Protein AF-0000000074118478 (afdb_homodimer)

pLDDT: mean 70.81, std 25.26, range [27.39, 98.81]

InterPro domains:
  IPR040760 Testis-specific expressed protein 55 [PF17819] (54-97)
  IPR048377 TEX55, dimerization/docking domain [cd22975] (55-104)

Radius of gyration: 24.76 Å; Cα contacts (8 Å, |Δi|>4): 109; chains: 2; bounding box: 59×80×71 Å

Secondary structure (DSSP, 8-state):
-----HHHHHHHHHHHHHHHHHHHHTGGG---------------------------HHHHHHHHHHHTTHHHHHHHHHHHHHHH--S-HHHHHHHHHHHHHHHHHHHHHHHHHHHS---/-----HHHHHHHHHHHHHHHHHHHHHHTT---------------------------HHHHHHHHHHHTTHHHHHHHHHHHHHHH--S-HHHHHHHHHHHHHHHHHHHHHHHHHHHS---

Organism: Ciona intestinalis (NCBI:txid7719)

Structure (mmCIF, N/CA/C/O backbone):
data_AF-0000000074118478-model_v1
#
loop_
_entity.id
_entity.type
_entity.pdbx_description
1 polymer 'Uncharacterized LOC100183205'
#
loop_
_atom_site.group_PDB
_atom_site.id
_atom_site.type_symbol
_atom_site.label_atom_id
_atom_site.label_alt_id
_atom_site.label_comp_id
_atom_site.label_asym_id
_atom_site.label_entity_id
_atom_site.label_seq_id
_atom_site.pdbx_PDB_ins_code
_atom_site.Cartn_x
_atom_site.Cartn_y
_atom_site.Cartn_z
_atom_site.occupancy
_atom_site.B_iso_or_equiv
_atom_site.auth_seq_id
_atom_site.auth_comp_id
_atom_site.auth_asym_id
_atom_site.auth_atom_id
_atom_site.pdbx_PDB_model_num
ATOM 1 N N . MET A 1 1 ? -16.453 -26.859 -6.867 1 27.64 1 MET A N 1
ATOM 2 C CA . MET A 1 1 ? -15.57 -25.703 -6.809 1 27.64 1 MET A CA 1
ATOM 3 C C . MET A 1 1 ? -15.805 -24.891 -5.535 1 27.64 1 MET A C 1
ATOM 5 O O . MET A 1 1 ? -16.797 -24.172 -5.43 1 27.64 1 MET A O 1
ATOM 9 N N . GLU A 1 2 ? -15.719 -25.578 -4.418 1 32.19 2 GLU A N 1
ATOM 10 C CA . GLU A 1 2 ? -16.094 -25.078 -3.102 1 32.19 2 GLU A CA 1
ATOM 11 C C . GLU A 1 2 ? -15.461 -23.719 -2.826 1 32.19 2 GLU A C 1
ATOM 13 O O . GLU A 1 2 ? -14.242 -23.562 -2.914 1 32.19 2 GLU A O 1
ATOM 18 N N . VAL A 1 3 ? -16.188 -22.766 -3.363 1 36.91 3 VAL A N 1
ATOM 19 C CA . VAL A 1 3 ? -15.93 -21.359 -3.094 1 36.91 3 VAL A CA 1
ATOM 20 C C . VAL A 1 3 ? -15.523 -21.172 -1.635 1 36.91 3 VAL A C 1
ATOM 22 O O . VAL A 1 3 ? -16.344 -21.328 -0.728 1 36.91 3 VAL A O 1
ATOM 25 N N . GLU A 1 4 ? -14.336 -21.719 -1.247 1 42.28 4 GLU A N 1
ATOM 26 C CA . GLU A 1 4 ? -13.727 -21.547 0.068 1 42.28 4 GLU A CA 1
ATOM 27 C C . GLU A 1 4 ? -13.977 -20.141 0.62 1 42.28 4 GLU A C 1
ATOM 29 O O . GLU A 1 4 ? -13.805 -19.156 -0.092 1 42.28 4 GLU A O 1
ATOM 34 N N . GLN A 1 5 ? -14.695 -20.031 1.684 1 46.47 5 GLN A N 1
ATOM 35 C CA . GLN A 1 5 ? -15.391 -18.906 2.311 1 46.47 5 GLN A CA 1
ATOM 36 C C . GLN A 1 5 ? -14.438 -17.75 2.57 1 46.47 5 GLN A C 1
ATOM 38 O O . GLN A 1 5 ? -13.289 -17.953 2.965 1 46.47 5 GLN A O 1
ATOM 43 N N . PRO A 1 6 ? -14.703 -16.656 1.891 1 48.94 6 PRO A N 1
ATOM 44 C CA . PRO A 1 6 ? -14.031 -15.375 2.137 1 48.94 6 PRO A CA 1
ATOM 45 C C . PRO A 1 6 ? -13.625 -15.195 3.598 1 48.94 6 PRO A C 1
ATOM 47 O O . PRO A 1 6 ? -12.625 -14.523 3.887 1 48.94 6 PRO A O 1
ATOM 50 N N . ASN A 1 7 ? -14.234 -15.969 4.41 1 51.69 7 ASN A N 1
ATOM 51 C CA . ASN A 1 7 ? -14.008 -15.812 5.844 1 51.69 7 ASN A CA 1
ATOM 52 C C . ASN A 1 7 ? -12.656 -16.391 6.258 1 51.69 7 ASN A C 1
ATOM 54 O O . ASN A 1 7 ? -11.93 -15.773 7.047 1 51.69 7 ASN A O 1
ATOM 58 N N . ALA A 1 8 ? -12.383 -17.625 5.75 1 51.88 8 ALA A N 1
ATOM 59 C CA . ALA A 1 8 ? -11.117 -18.219 6.184 1 51.88 8 ALA A CA 1
ATOM 60 C C . ALA A 1 8 ? -9.93 -17.438 5.645 1 51.88 8 ALA A C 1
ATOM 62 O O . ALA A 1 8 ? -8.938 -17.234 6.344 1 51.88 8 ALA A O 1
ATOM 63 N N . ALA A 1 9 ? -10.117 -17.047 4.52 1 48.12 9 ALA A N 1
ATOM 64 C CA . ALA A 1 9 ? -9.055 -16.266 3.891 1 48.12 9 ALA A CA 1
ATOM 65 C C . ALA A 1 9 ? -8.883 -14.914 4.582 1 48.12 9 ALA A C 1
ATOM 67 O O . ALA A 1 9 ? -7.758 -14.477 4.832 1 48.12 9 ALA A O 1
ATOM 68 N N . ALA A 1 10 ? -10.047 -14.422 4.895 1 53.53 10 ALA A N 1
ATOM 69 C CA . ALA A 1 10 ? -9.992 -13.133 5.578 1 53.53 10 ALA A CA 1
ATOM 70 C C . ALA A 1 10 ? -9.328 -13.266 6.949 1 53.53 10 ALA A C 1
ATOM 72 O O . ALA A 1 10 ? -8.555 -12.398 7.352 1 53.53 10 ALA A O 1
ATOM 73 N N . ALA A 1 11 ? -9.641 -14.414 7.59 1 54.97 11 ALA A N 1
ATOM 74 C CA . ALA A 1 11 ? -9.023 -14.641 8.898 1 54.97 11 ALA A CA 1
ATOM 75 C C . ALA A 1 11 ? -7.523 -14.898 8.758 1 54.97 11 ALA A C 1
ATOM 77 O O . ALA A 1 11 ? -6.727 -14.391 9.547 1 54.97 11 ALA A O 1
ATOM 78 N N . ALA A 1 12 ? -7.188 -15.672 7.836 1 55 12 ALA A N 1
ATOM 79 C CA . ALA A 1 12 ? -5.77 -15.938 7.59 1 55 12 ALA A CA 1
ATOM 80 C C . ALA A 1 12 ? -5.035 -14.656 7.207 1 55 12 ALA A C 1
ATOM 82 O O . ALA A 1 12 ? -3.918 -14.414 7.668 1 55 12 ALA A O 1
ATOM 83 N N . GLU A 1 13 ? -5.828 -13.945 6.461 1 56.75 13 GLU A N 1
ATOM 84 C CA . GLU A 1 13 ? -5.309 -12.68 5.965 1 56.75 13 GLU A CA 1
ATOM 85 C C . GLU A 1 13 ? -4.984 -11.727 7.109 1 56.75 13 GLU A C 1
ATOM 87 O O . GLU A 1 13 ? -3.932 -11.086 7.117 1 56.75 13 GLU A O 1
ATOM 92 N N . LYS A 1 14 ? -5.973 -11.742 7.973 1 60.03 14 LYS A N 1
ATOM 93 C CA . LYS A 1 14 ? -5.777 -10.883 9.133 1 60.03 14 LYS A CA 1
ATOM 94 C C . LYS A 1 14 ? -4.605 -11.359 9.984 1 60.03 14 LYS A C 1
ATOM 96 O O . LYS A 1 14 ? -3.838 -10.547 10.508 1 60.03 14 LYS A O 1
ATOM 101 N N . ARG A 1 15 ? -4.32 -12.688 9.898 1 61.78 15 ARG A N 1
ATOM 102 C CA . ARG A 1 15 ? -3.221 -13.266 10.664 1 61.78 15 ARG A CA 1
ATOM 103 C C . ARG A 1 15 ? -1.878 -12.961 10.008 1 61.78 15 ARG A C 1
ATOM 105 O O . ARG A 1 15 ? -0.894 -12.688 10.703 1 61.78 15 ARG A O 1
ATOM 112 N N . VAL A 1 16 ? -1.829 -13 8.75 1 60.06 16 VAL A N 1
ATOM 113 C CA . VAL A 1 16 ? -0.583 -12.75 8.039 1 60.06 16 VAL A CA 1
ATOM 114 C C . VAL A 1 16 ? -0.138 -11.305 8.266 1 60.06 16 VAL A C 1
ATOM 116 O O . VAL A 1 16 ? 1.036 -11.047 8.539 1 60.06 16 VAL A O 1
ATOM 119 N N . LEU A 1 17 ? -1.074 -10.562 8.117 1 60.47 17 LEU A N 1
ATOM 120 C CA . LEU A 1 17 ? -0.781 -9.148 8.305 1 60.47 17 LEU A CA 1
ATOM 121 C C . LEU A 1 17 ? -0.254 -8.883 9.711 1 60.47 17 LEU A C 1
ATOM 123 O O . LEU A 1 17 ? 0.645 -8.062 9.906 1 60.47 17 LEU A O 1
ATOM 127 N N . LEU A 1 18 ? -0.667 -9.836 10.508 1 57.44 18 LEU A N 1
ATOM 128 C CA . LEU A 1 18 ? -0.289 -9.727 11.914 1 57.44 18 LEU A CA 1
ATOM 129 C C . LEU A 1 18 ? 1.104 -10.297 12.148 1 57.44 18 LEU A C 1
ATOM 131 O O . LEU A 1 18 ? 1.869 -9.773 12.953 1 57.44 18 LEU A O 1
ATOM 135 N N . THR A 1 19 ? 1.458 -11.289 11.477 1 56.34 19 THR A N 1
ATOM 136 C CA . THR A 1 19 ? 2.721 -11.984 11.711 1 56.34 19 THR A CA 1
ATOM 137 C C . THR A 1 19 ? 3.889 -11.188 11.133 1 56.34 19 THR A C 1
ATOM 139 O O . THR A 1 19 ? 4.945 -11.086 11.758 1 56.34 19 THR A O 1
ATOM 142 N N . GLU A 1 20 ? 3.768 -10.875 9.992 1 53.56 20 GLU A N 1
ATOM 143 C CA . GLU A 1 20 ? 4.887 -10.188 9.352 1 53.56 20 GLU A CA 1
ATOM 144 C C . GLU A 1 20 ? 5.211 -8.875 10.062 1 53.56 20 GLU A C 1
ATOM 146 O O . GLU A 1 20 ? 6.383 -8.508 10.188 1 53.56 20 GLU A O 1
ATOM 151 N N . THR A 1 21 ? 4.289 -8.32 10.625 1 46.19 21 THR A N 1
ATOM 152 C CA . THR A 1 21 ? 4.527 -7.141 11.453 1 46.19 21 THR A CA 1
ATOM 153 C C . THR A 1 21 ? 5.34 -7.508 12.688 1 46.19 21 THR A C 1
ATOM 155 O O . THR A 1 21 ? 6.148 -6.707 13.164 1 46.19 21 THR A O 1
ATOM 158 N N . ALA A 1 22 ? 5.32 -8.781 13.109 1 45.12 22 ALA A N 1
ATOM 159 C CA . ALA A 1 22 ? 6.059 -9.258 14.281 1 45.12 22 ALA A CA 1
ATOM 160 C C . ALA A 1 22 ? 7.523 -9.508 13.93 1 45.12 22 ALA A C 1
ATOM 162 O O . ALA A 1 22 ? 8.414 -9.289 14.758 1 45.12 22 ALA A O 1
ATOM 163 N N . GLU A 1 23 ? 7.73 -10.023 12.898 1 49.62 23 GLU A N 1
ATOM 164 C CA . GLU A 1 23 ? 9.102 -10.414 12.57 1 49.62 23 GLU A CA 1
ATOM 165 C C . GLU A 1 23 ? 9.984 -9.188 12.352 1 49.62 23 GLU A C 1
ATOM 167 O O . GLU A 1 23 ? 11.188 -9.227 12.625 1 49.62 23 GLU A O 1
ATOM 172 N N . THR A 1 24 ? 9.562 -8.188 12.008 1 43 24 THR A N 1
ATOM 173 C CA . THR A 1 24 ? 10.383 -6.992 11.82 1 43 24 THR A CA 1
ATOM 174 C C . THR A 1 24 ? 10.711 -6.352 13.164 1 43 24 THR A C 1
ATOM 176 O O . THR A 1 24 ? 11.766 -5.73 13.32 1 43 24 THR A O 1
ATOM 179 N N . LYS A 1 25 ? 10.047 -6.727 14.273 1 39.38 25 LYS A N 1
ATOM 180 C CA . LYS A 1 25 ? 10.367 -6.207 15.602 1 39.38 25 LYS A CA 1
ATOM 181 C C . LYS A 1 25 ? 11.625 -6.855 16.156 1 39.38 25 LYS A C 1
ATOM 183 O O . LYS A 1 25 ? 12.266 -6.305 17.062 1 39.38 25 LYS A O 1
ATOM 188 N N . GLU A 1 26 ? 11.969 -8.023 15.922 1 40.5 26 GLU A N 1
ATOM 189 C CA . GLU A 1 26 ? 13.07 -8.648 16.656 1 40.5 26 GLU A CA 1
ATOM 190 C C . GLU A 1 26 ? 14.406 -7.996 16.297 1 40.5 26 GLU A C 1
ATOM 192 O O . GLU A 1 26 ? 15.383 -8.117 17.047 1 40.5 26 GLU A O 1
ATOM 197 N N . LYS A 1 27 ? 14.547 -7.406 15.18 1 41.03 27 LYS A N 1
ATOM 198 C CA . LYS A 1 27 ? 15.945 -7.066 14.93 1 41.03 27 LYS A CA 1
ATOM 199 C C . LYS A 1 27 ? 16.297 -5.711 15.539 1 41.03 27 LYS A C 1
ATOM 201 O O . LYS A 1 27 ? 17.469 -5.395 15.719 1 41.03 27 LYS A O 1
ATOM 206 N N . GLU A 1 28 ? 15.422 -4.848 15.664 1 43.72 28 GLU A N 1
ATOM 207 C CA . GLU A 1 28 ? 15.969 -3.525 15.953 1 43.72 28 GLU A CA 1
ATOM 208 C C . GLU A 1 28 ? 16.125 -3.314 17.453 1 43.72 28 GLU A C 1
ATOM 210 O O . GLU A 1 28 ? 16.297 -2.186 17.922 1 43.72 28 GLU A O 1
ATOM 215 N N . GLY A 1 29 ? 16 -4.289 18.25 1 36.47 29 GLY A N 1
ATOM 216 C CA . GLY A 1 29 ? 15.953 -3.994 19.672 1 36.47 29 GLY A CA 1
ATOM 217 C C . GLY A 1 29 ? 17.219 -3.334 20.188 1 36.47 29 GLY A C 1
ATOM 218 O O . GLY A 1 29 ? 17.328 -3.031 21.375 1 36.47 29 GLY A O 1
ATOM 219 N N . GLU A 1 30 ? 18.266 -3.686 19.578 1 39.41 30 GLU A N 1
ATOM 220 C CA . GLU A 1 30 ? 19.375 -3.422 20.5 1 39.41 30 GLU A CA 1
ATOM 221 C C . GLU A 1 30 ? 19.703 -1.935 20.547 1 39.41 30 GLU A C 1
ATOM 223 O O . GLU A 1 30 ? 20.453 -1.434 19.719 1 39.41 30 GLU A O 1
ATOM 228 N N . THR A 1 31 ? 18.766 -1.093 20.375 1 38.28 31 THR A N 1
ATOM 229 C CA . THR A 1 31 ? 19.312 0.25 20.5 1 38.28 31 THR A CA 1
ATOM 230 C C . THR A 1 31 ? 19.906 0.457 21.891 1 38.28 31 THR A C 1
ATOM 232 O O . THR A 1 31 ? 19.297 0.104 22.891 1 38.28 31 THR A O 1
ATOM 235 N N . PRO A 1 32 ? 21.234 0.46 22.094 1 35.16 32 PRO A N 1
ATOM 236 C CA . PRO A 1 32 ? 21.906 0.681 23.375 1 35.16 32 PRO A CA 1
ATOM 237 C C . PRO A 1 32 ? 21.453 1.966 24.062 1 35.16 32 PRO A C 1
ATOM 239 O O . PRO A 1 32 ? 21.203 2.975 23.406 1 35.16 32 PRO A O 1
ATOM 242 N N . ARG A 1 33 ? 20.641 1.853 25.047 1 35.09 33 ARG A N 1
ATOM 243 C CA . ARG A 1 33 ? 20.203 2.9 25.953 1 35.09 33 ARG A CA 1
ATOM 244 C C . ARG A 1 33 ? 21.359 3.807 26.359 1 35.09 33 ARG A C 1
ATOM 246 O O . ARG A 1 33 ? 22.391 3.332 26.844 1 35.09 33 ARG A O 1
AT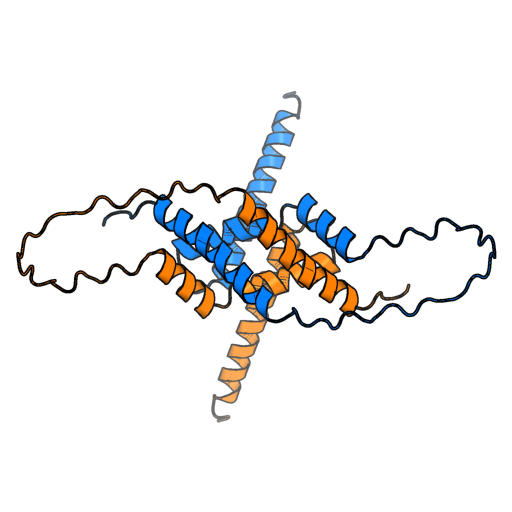OM 253 N N . ARG A 1 34 ? 21.625 4.809 25.516 1 40.06 34 ARG A N 1
ATOM 254 C CA . ARG A 1 34 ? 22.625 5.754 26 1 40.06 34 ARG A CA 1
ATOM 255 C C . ARG A 1 34 ? 22.297 6.223 27.422 1 40.06 34 ARG A C 1
ATOM 257 O O . ARG A 1 34 ? 21.156 6.605 27.703 1 40.06 34 ARG A O 1
ATOM 264 N N . THR A 1 35 ? 23 5.762 28.406 1 35.28 35 THR A N 1
ATOM 265 C CA . THR A 1 35 ? 22.984 6.203 29.797 1 35.28 35 THR A CA 1
ATOM 266 C C . THR A 1 35 ? 23.016 7.727 29.891 1 35.28 35 THR A C 1
ATOM 268 O O . THR A 1 35 ? 23.875 8.367 29.297 1 35.28 35 THR A O 1
ATOM 271 N N . PRO A 1 36 ? 21.859 8.398 29.969 1 34.41 36 PRO A N 1
ATOM 272 C CA . PRO A 1 36 ? 21.812 9.852 30.125 1 34.41 36 PRO A CA 1
ATOM 273 C C . PRO A 1 36 ? 22.703 10.367 31.25 1 34.41 36 PRO A C 1
ATOM 275 O O . PRO A 1 36 ? 22.688 9.82 32.344 1 34.41 36 PRO A O 1
ATOM 278 N N . THR A 1 37 ? 23.938 10.82 31.016 1 35.66 37 THR A N 1
ATOM 279 C CA . THR A 1 37 ? 24.781 11.477 32 1 35.66 37 THR A CA 1
ATOM 280 C C . THR A 1 37 ? 24.031 12.641 32.656 1 35.66 37 THR A C 1
ATOM 282 O O . THR A 1 37 ? 23.203 13.289 32.031 1 35.66 37 THR A O 1
ATOM 285 N N . THR A 1 38 ? 24 12.703 34 1 33.38 38 THR A N 1
ATOM 286 C CA . THR A 1 38 ? 23.438 13.562 35.062 1 33.38 38 THR A CA 1
ATOM 287 C C . THR A 1 38 ? 23.828 15.023 34.812 1 33.38 38 THR A C 1
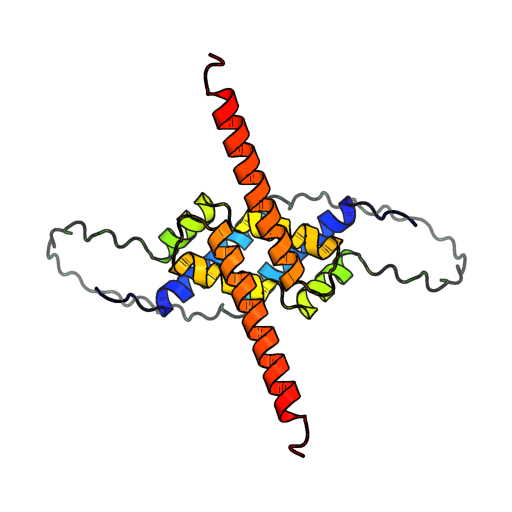ATOM 289 O O . THR A 1 38 ? 25 15.375 34.938 1 33.38 38 THR A O 1
ATOM 292 N N . PRO A 1 39 ? 23.562 15.766 33.656 1 33.09 39 PRO A N 1
ATOM 293 C CA . PRO A 1 39 ? 24.125 17.125 33.688 1 33.09 39 PRO A CA 1
ATOM 294 C C . PRO A 1 39 ? 23.625 17.938 34.875 1 33.09 39 PRO A C 1
ATOM 296 O O . PRO A 1 39 ? 22.578 17.625 35.469 1 33.09 39 PRO A O 1
ATOM 299 N N . GLY A 1 40 ? 24.547 18.859 35.5 1 33.59 40 GLY A N 1
ATOM 300 C CA . GLY A 1 40 ? 24.625 19.875 36.531 1 33.59 40 GLY A CA 1
ATOM 301 C C . GLY A 1 40 ? 23.547 20.938 36.406 1 33.59 40 GLY A C 1
ATOM 302 O O . GLY A 1 40 ? 22.875 21.047 35.375 1 33.59 40 GLY A O 1
ATOM 303 N N . SER A 1 41 ? 23.344 21.906 37.531 1 38.44 41 SER A N 1
ATOM 304 C CA . SER A 1 41 ? 22.344 22.703 38.25 1 38.44 41 SER A CA 1
ATOM 305 C C . SER A 1 41 ? 22 23.969 37.5 1 38.44 41 SER A C 1
ATOM 307 O O . SER A 1 41 ? 21.344 24.859 38.031 1 38.44 41 SER A O 1
ATOM 309 N N . ASN A 1 42 ? 22.781 24.547 36.531 1 36.66 42 ASN A N 1
ATOM 310 C CA . ASN A 1 42 ? 22.641 25.984 36.469 1 36.66 42 ASN A CA 1
ATOM 311 C C . ASN A 1 42 ? 21.188 26.406 36.219 1 36.66 42 ASN A C 1
ATOM 313 O O . ASN A 1 42 ? 20.484 25.766 35.438 1 36.66 42 ASN A O 1
ATOM 317 N N . GLU A 1 43 ? 20.656 27.297 37.219 1 40.16 43 GLU A N 1
ATOM 318 C CA . GLU A 1 43 ? 19.328 27.875 37.406 1 40.16 43 GLU A CA 1
ATOM 319 C C . GLU A 1 43 ? 18.906 28.672 36.188 1 40.16 43 GLU A C 1
ATOM 321 O O . GLU A 1 43 ? 17.891 29.391 36.25 1 40.16 43 GLU A O 1
ATOM 326 N N . GLY A 1 44 ? 19.797 29.016 35.281 1 40.22 44 GLY A N 1
ATOM 327 C CA . GLY A 1 44 ? 19.328 30.094 34.406 1 40.22 44 GLY A CA 1
ATOM 328 C C . GLY A 1 44 ? 17.906 29.906 33.938 1 40.22 44 GLY A C 1
ATOM 329 O O . GLY A 1 44 ? 17.484 28.781 33.656 1 40.22 44 GLY A O 1
ATOM 330 N N . GLY A 1 45 ? 17.016 30.719 34.594 1 39.28 45 GLY A N 1
ATOM 331 C CA . GLY A 1 45 ? 15.617 30.828 34.219 1 39.28 45 GLY A CA 1
ATOM 332 C C . GLY A 1 45 ? 15.406 30.969 32.719 1 39.28 45 GLY A C 1
ATOM 333 O O . GLY A 1 45 ? 15.672 32.031 32.156 1 39.28 45 GLY A O 1
ATOM 334 N N . VAL A 1 46 ? 16.109 30.203 31.953 1 39.72 46 VAL A N 1
ATOM 335 C CA . VAL A 1 46 ? 15.859 30.312 30.516 1 39.72 46 VAL A CA 1
ATOM 336 C C . VAL A 1 46 ? 14.359 30.438 30.281 1 39.72 46 VAL A C 1
ATOM 338 O O . VAL A 1 46 ? 13.555 29.797 30.953 1 39.72 46 VAL A O 1
ATOM 341 N N . ASP A 1 47 ? 13.867 31.734 30.234 1 42.28 47 ASP A N 1
ATOM 342 C CA . ASP A 1 47 ? 12.625 31.969 29.516 1 42.28 47 ASP A CA 1
ATOM 343 C C . ASP A 1 47 ? 12.391 30.891 28.453 1 42.28 47 ASP A C 1
ATOM 345 O O . ASP A 1 47 ? 13.211 30.703 27.562 1 42.28 47 ASP A O 1
ATOM 349 N N . SER A 1 48 ? 11.984 29.812 28.953 1 44.28 48 SER A N 1
ATOM 350 C CA . SER A 1 48 ? 11.547 28.734 28.062 1 44.28 48 SER A CA 1
ATOM 351 C C . SER A 1 48 ? 10.797 29.281 26.859 1 44.28 48 SER A C 1
ATOM 353 O O . SER A 1 48 ? 9.648 29.719 26.969 1 44.28 48 SER A O 1
ATOM 355 N N . GLU A 1 49 ? 11.297 30.469 26.25 1 44.69 49 GLU A N 1
ATOM 356 C CA . GLU A 1 49 ? 10.703 30.672 24.938 1 44.69 49 GLU A CA 1
ATOM 357 C C . GLU A 1 49 ? 10.117 29.375 24.375 1 44.69 49 GLU A C 1
ATOM 359 O O . GLU A 1 49 ? 10.789 28.344 24.375 1 44.69 49 GLU A O 1
ATOM 364 N N . THR A 1 50 ? 8.82 29.281 24.562 1 45.31 50 THR A N 1
ATOM 365 C CA . THR A 1 50 ? 8.039 28.219 23.938 1 45.31 50 THR A CA 1
ATOM 366 C C . THR A 1 50 ? 8.688 27.75 22.641 1 45.31 50 THR A C 1
ATOM 368 O O . THR A 1 50 ? 8.742 28.5 21.656 1 45.31 50 THR A O 1
ATOM 371 N N . ALA A 1 51 ? 9.867 27.359 22.594 1 50 51 ALA A N 1
ATOM 372 C CA . ALA A 1 51 ? 10.547 26.766 21.453 1 50 51 ALA A CA 1
ATOM 373 C C . ALA A 1 51 ? 9.539 26.156 20.469 1 50 51 ALA A C 1
ATOM 375 O O . ALA A 1 51 ? 8.445 25.766 20.859 1 50 51 ALA A O 1
ATOM 376 N N . PRO A 1 52 ? 9.391 26.766 19.328 1 51.66 52 PRO A N 1
ATOM 377 C CA . PRO A 1 52 ? 8.508 26.031 18.422 1 51.66 52 PRO A CA 1
ATOM 378 C C . PRO A 1 52 ? 8.43 24.547 18.75 1 51.66 52 PRO A C 1
ATOM 380 O O . PRO A 1 52 ? 9.445 23.922 19.062 1 51.66 52 PRO A O 1
ATOM 383 N N . HIS A 1 53 ? 7.578 24.125 19.641 1 53.53 53 HIS A N 1
ATOM 384 C CA . HIS A 1 53 ? 7.359 22.734 20.031 1 53.53 53 HIS A CA 1
ATOM 385 C C . HIS A 1 53 ? 7.719 21.781 18.891 1 53.53 53 HIS A C 1
ATOM 387 O O . HIS A 1 53 ? 6.977 21.672 17.906 1 53.53 53 HIS A O 1
ATOM 393 N N . TYR A 1 54 ? 8.883 21.797 18.531 1 59 54 TYR A N 1
ATOM 394 C CA . TYR A 1 54 ? 9.336 20.766 17.609 1 59 54 TYR A CA 1
ATOM 395 C C . TYR A 1 54 ? 8.617 19.453 17.891 1 59 54 TYR A C 1
ATOM 397 O O . TYR A 1 54 ? 8.797 18.844 18.938 1 59 54 TYR A O 1
ATOM 405 N N . GLU A 1 55 ? 7.375 19.406 17.453 1 68.31 55 GLU A N 1
ATOM 406 C CA . GLU A 1 55 ? 6.707 18.125 17.547 1 68.31 55 GLU A CA 1
ATOM 407 C C . GLU A 1 55 ? 7.605 16.984 17.047 1 68.31 55 GLU A C 1
ATOM 409 O O . GLU A 1 55 ? 8.289 17.141 16.031 1 68.31 55 GLU A O 1
ATOM 414 N N . ASP A 1 56 ? 7.945 16.094 17.906 1 78.56 56 ASP A N 1
ATOM 415 C CA . ASP A 1 56 ? 8.672 14.867 17.562 1 78.56 56 ASP A CA 1
ATOM 416 C C . ASP A 1 56 ? 8.242 14.359 16.188 1 78.56 56 ASP A C 1
ATOM 418 O O . ASP A 1 56 ? 7.051 14.258 15.891 1 78.56 56 ASP A O 1
ATOM 422 N N . PRO A 1 57 ? 9.195 14.477 15.312 1 82.75 57 PRO A N 1
ATOM 423 C CA . PRO A 1 57 ? 8.883 13.969 13.977 1 82.75 57 PRO A CA 1
ATOM 424 C C . PRO A 1 57 ? 8.078 12.672 14.016 1 82.75 57 PRO A C 1
ATOM 426 O O . PRO A 1 57 ? 7.223 12.445 13.164 1 82.75 57 PRO A O 1
ATOM 429 N N . TYR A 1 58 ? 8.344 11.867 14.984 1 79.94 58 TYR A N 1
ATOM 430 C CA . TYR A 1 58 ? 7.605 10.625 15.156 1 79.94 58 TYR A CA 1
ATOM 431 C C . TYR A 1 58 ? 6.133 10.891 15.445 1 79.94 58 TYR A C 1
ATOM 433 O O . T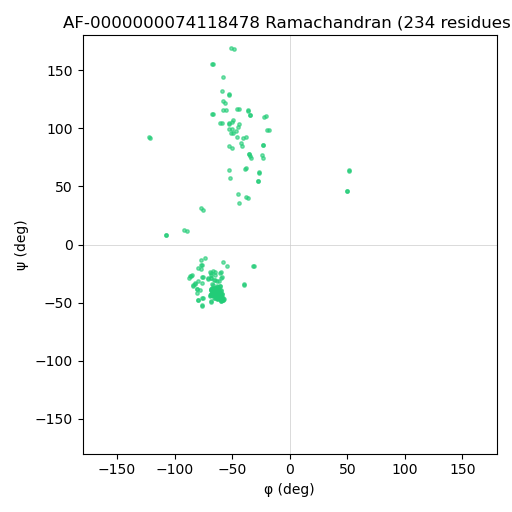YR A 1 58 ? 5.254 10.289 14.828 1 79.94 58 TYR A O 1
ATOM 441 N N . ASP A 1 59 ? 5.887 11.789 16.281 1 84.31 59 ASP A N 1
ATOM 442 C CA . ASP A 1 59 ? 4.504 12.102 16.641 1 84.31 59 ASP A CA 1
ATOM 443 C C . ASP A 1 59 ? 3.748 12.672 15.438 1 84.31 59 ASP A C 1
ATOM 445 O O . ASP A 1 59 ? 2.574 12.352 15.227 1 84.31 59 ASP A O 1
ATOM 449 N N . ARG A 1 60 ? 4.41 13.438 14.742 1 89.25 60 ARG A N 1
ATOM 450 C CA . ARG A 1 60 ? 3.779 14.031 13.57 1 89.25 60 ARG A CA 1
ATOM 451 C C . ARG A 1 60 ? 3.434 12.953 12.539 1 89.25 60 ARG A C 1
ATOM 453 O O . ARG A 1 60 ? 2.377 13.016 11.906 1 89.25 60 ARG A O 1
ATOM 460 N N . ALA A 1 61 ? 4.328 11.961 12.43 1 89 61 ALA A N 1
ATOM 461 C CA . ALA A 1 61 ? 4.102 10.852 11.508 1 89 61 ALA A CA 1
ATOM 462 C C . ALA A 1 61 ? 2.916 10 11.961 1 89 61 ALA A C 1
ATOM 464 O O . ALA A 1 61 ? 2.062 9.633 11.148 1 89 61 ALA A O 1
ATOM 465 N N . VAL A 1 62 ? 2.857 9.742 13.172 1 87.25 62 VAL A N 1
ATOM 466 C CA . VAL A 1 62 ? 1.781 8.93 13.727 1 87.25 62 VAL A CA 1
ATOM 467 C C . VAL A 1 62 ? 0.441 9.633 13.508 1 87.25 62 VAL A C 1
ATOM 469 O O . VAL A 1 62 ? -0.523 9.008 13.055 1 87.25 62 VAL A O 1
ATOM 472 N N . VAL A 1 63 ? 0.366 10.859 13.797 1 90.75 63 VAL A N 1
ATOM 473 C CA . VAL A 1 63 ? -0.855 11.633 13.625 1 90.75 63 VAL A CA 1
ATOM 474 C C . VAL A 1 63 ? -1.274 11.609 12.156 1 90.75 63 VAL A C 1
ATOM 476 O O . VAL A 1 63 ? -2.455 11.438 11.844 1 90.75 63 VAL A O 1
ATOM 479 N N . TYR A 1 64 ? -0.34 11.836 11.312 1 93.31 64 TYR A N 1
ATOM 480 C CA . TYR A 1 64 ? -0.623 11.812 9.883 1 93.31 64 TYR A CA 1
ATOM 481 C C . TYR A 1 64 ? -1.199 10.469 9.461 1 93.31 64 TYR A C 1
ATOM 483 O O . TYR A 1 64 ? -2.205 10.414 8.75 1 93.31 64 TYR A O 1
ATOM 491 N N . MET A 1 65 ? -0.56 9.453 9.906 1 94 65 MET A N 1
ATOM 492 C CA . MET A 1 65 ? -0.997 8.102 9.547 1 94 65 MET A CA 1
ATOM 493 C C . MET A 1 65 ? -2.398 7.828 10.078 1 94 65 MET A C 1
ATOM 495 O O . MET A 1 65 ? -3.209 7.191 9.398 1 94 65 MET A O 1
ATOM 499 N N . GLU A 1 66 ? -2.662 8.242 11.258 1 90.81 66 GLU A N 1
ATOM 500 C CA . GLU A 1 66 ? -3.979 8.055 11.859 1 90.81 66 GLU A CA 1
ATOM 501 C C . GLU A 1 66 ? -5.039 8.875 11.133 1 90.81 66 GLU A C 1
ATOM 503 O O . GLU A 1 66 ? -6.113 8.367 10.805 1 90.81 66 GLU A O 1
ATOM 508 N N . LYS A 1 67 ? -4.719 10.047 10.844 1 94.75 67 LYS A N 1
ATOM 509 C CA . LYS A 1 67 ? -5.648 10.969 10.203 1 94.75 67 LYS A CA 1
ATOM 510 C C . LYS A 1 67 ? -6.098 10.445 8.844 1 94.75 67 LYS A C 1
ATOM 512 O O . LYS A 1 67 ? -7.27 10.562 8.484 1 94.75 67 LYS A O 1
ATOM 517 N N . HIS A 1 68 ? -5.207 9.789 8.148 1 95.44 68 HIS A N 1
ATOM 518 C CA . HIS A 1 68 ? -5.488 9.383 6.773 1 95.44 68 HIS A CA 1
ATOM 519 C C . HIS A 1 68 ? -5.719 7.875 6.688 1 95.44 68 HIS A C 1
ATOM 521 O O . HIS A 1 68 ? -5.84 7.324 5.59 1 95.44 68 HIS A O 1
ATOM 527 N N . HIS A 1 69 ? -5.805 7.207 7.691 1 92.81 69 HIS A N 1
ATOM 528 C CA . HIS A 1 69 ? -6.129 5.785 7.785 1 92.81 69 HIS A CA 1
ATOM 529 C C . HIS A 1 69 ? -5.266 4.961 6.84 1 92.81 69 HIS A C 1
ATOM 531 O O . HIS A 1 69 ? -5.777 4.094 6.125 1 92.81 69 HIS A O 1
ATOM 537 N N . VAL A 1 70 ? -4.012 5.262 6.863 1 96.19 70 VAL A N 1
ATOM 538 C CA . VAL A 1 70 ? -3.09 4.645 5.914 1 96.19 70 VAL A CA 1
ATOM 539 C C . VAL A 1 70 ? -2.979 3.148 6.199 1 96.19 70 VAL A C 1
ATOM 541 O O . VAL A 1 70 ? -3.02 2.33 5.277 1 96.19 70 VAL A O 1
ATOM 544 N N . LEU A 1 71 ? -2.893 2.812 7.449 1 91.88 71 LEU A N 1
ATOM 545 C CA . LEU A 1 71 ? -2.783 1.407 7.824 1 91.88 71 LEU A CA 1
ATOM 546 C C . LEU A 1 71 ? -4.035 0.637 7.414 1 91.88 71 LEU A C 1
ATOM 548 O O . LEU A 1 71 ? -3.949 -0.519 6.996 1 91.88 71 LEU A O 1
ATOM 552 N N . HIS A 1 72 ? -5.145 1.24 7.516 1 90.94 72 HIS A N 1
ATOM 553 C CA . HIS A 1 72 ? -6.395 0.615 7.098 1 90.94 72 HIS A CA 1
ATOM 554 C C . HIS A 1 72 ? -6.41 0.371 5.59 1 90.94 72 HIS A C 1
ATOM 556 O O . HIS A 1 72 ? -6.859 -0.682 5.133 1 90.94 72 HIS A O 1
ATOM 562 N N . LEU A 1 73 ? -5.926 1.305 4.844 1 94.88 73 LEU A N 1
ATOM 563 C CA . LEU A 1 73 ? -5.859 1.168 3.393 1 94.88 73 LEU A CA 1
ATOM 564 C C . LEU A 1 73 ? -4.984 -0.018 2.998 1 94.88 73 LEU A C 1
ATOM 566 O O . LEU A 1 73 ? -5.391 -0.848 2.18 1 94.88 73 LEU A O 1
ATOM 570 N N . PHE A 1 74 ? -3.828 -0.176 3.652 1 94.31 74 PHE A N 1
ATOM 571 C CA . PHE A 1 74 ? -2.9 -1.264 3.365 1 94.31 74 PHE A CA 1
ATOM 572 C C . PHE A 1 74 ? -3.494 -2.605 3.775 1 94.31 74 PHE A C 1
ATOM 574 O O . PHE A 1 74 ? -3.33 -3.604 3.072 1 94.31 74 PHE A O 1
ATOM 581 N N . ARG A 1 75 ? -4.152 -2.58 4.836 1 90.81 75 ARG A N 1
ATOM 582 C CA . ARG A 1 75 ? -4.812 -3.801 5.285 1 90.81 75 ARG A CA 1
ATOM 583 C C . ARG A 1 75 ? -5.848 -4.27 4.266 1 90.81 75 ARG A C 1
ATOM 585 O O . ARG A 1 75 ? -5.883 -5.449 3.908 1 90.81 75 ARG A O 1
ATOM 592 N N . GLU A 1 76 ? -6.602 -3.348 3.777 1 92.19 76 GLU A N 1
ATOM 593 C CA . GLU A 1 76 ? -7.613 -3.68 2.779 1 92.19 76 GLU A CA 1
ATOM 594 C C . GLU A 1 76 ? -6.973 -4.219 1.502 1 92.19 76 GLU A C 1
ATOM 596 O O . GLU A 1 76 ? -7.406 -5.242 0.968 1 92.19 76 GLU A O 1
ATOM 601 N N . ILE A 1 77 ? -5.977 -3.586 1.038 1 96.06 77 ILE A N 1
ATOM 602 C CA . ILE A 1 77 ? -5.301 -4.004 -0.187 1 96.06 77 ILE A CA 1
ATOM 603 C C . ILE A 1 77 ? -4.676 -5.383 0.012 1 96.06 77 ILE A C 1
ATOM 605 O O . ILE A 1 77 ? -4.793 -6.254 -0.851 1 96.06 77 ILE A O 1
ATOM 609 N N . THR A 1 78 ? -3.99 -5.637 1.212 1 94.94 78 THR A N 1
ATOM 610 C CA . THR A 1 78 ? -3.359 -6.918 1.511 1 94.94 78 THR A CA 1
ATOM 611 C C . THR A 1 78 ? -4.402 -8.023 1.592 1 94.94 78 THR A C 1
ATOM 613 O O . THR A 1 78 ? -4.188 -9.125 1.074 1 94.94 78 THR A O 1
ATOM 616 N N . GLU A 1 79 ? -5.504 -7.707 2.166 1 91.94 79 GLU A N 1
ATOM 617 C CA . GLU A 1 79 ? -6.586 -8.68 2.277 1 91.94 79 GLU A CA 1
ATOM 618 C C . GLU A 1 79 ? -7.047 -9.148 0.9 1 91.94 79 GLU A C 1
ATOM 620 O O . GLU A 1 79 ? -7.168 -10.352 0.655 1 91.94 79 GLU A O 1
ATOM 625 N N . HIS A 1 80 ? -7.273 -8.242 0.051 1 94 80 HIS A N 1
ATOM 626 C CA . HIS A 1 80 ? -7.699 -8.602 -1.298 1 94 80 HIS A CA 1
ATOM 627 C C . HIS A 1 80 ? -6.586 -9.312 -2.057 1 94 80 HIS A C 1
ATOM 629 O O . HIS A 1 80 ? -6.848 -10.242 -2.824 1 94 80 HIS A O 1
ATOM 635 N N . MET A 1 81 ? -5.398 -8.953 -1.817 1 95.44 81 MET A N 1
ATOM 636 C CA . MET A 1 81 ? -4.25 -9.508 -2.52 1 95.44 81 MET A CA 1
ATOM 637 C C . MET A 1 81 ? -4.031 -10.969 -2.131 1 95.44 81 MET A C 1
ATOM 639 O O . MET A 1 81 ? -3.807 -11.82 -2.996 1 95.44 81 MET A O 1
ATOM 643 N N . VAL A 1 82 ? -4.133 -11.297 -0.836 1 93.44 82 VAL A N 1
ATOM 644 C CA . VAL A 1 82 ? -3.84 -12.648 -0.375 1 93.44 82 VAL A CA 1
ATOM 645 C C . VAL A 1 82 ? -5 -13.578 -0.727 1 93.44 82 VAL A C 1
ATOM 647 O O . VAL A 1 82 ? -4.82 -14.797 -0.821 1 93.44 82 VAL A O 1
ATOM 650 N N . TYR A 1 83 ? -6.098 -12.953 -0.997 1 91.5 83 TYR A N 1
ATOM 651 C CA . TYR A 1 83 ? -7.242 -13.734 -1.459 1 91.5 83 TYR A CA 1
ATOM 652 C C . TYR A 1 83 ? -7.109 -14.078 -2.939 1 91.5 83 TYR A C 1
ATOM 654 O O . TYR A 1 83 ? -7.336 -15.219 -3.342 1 91.5 83 TYR A O 1
ATOM 662 N N . THR A 1 84 ? -6.801 -13.109 -3.674 1 93.81 84 THR A N 1
ATOM 663 C CA . THR A 1 84 ? -6.75 -13.234 -5.129 1 93.81 84 THR A CA 1
ATOM 664 C C . THR A 1 84 ? -5.418 -13.828 -5.574 1 93.81 84 THR A C 1
ATOM 666 O O . THR A 1 84 ? -5.336 -14.438 -6.641 1 93.81 84 THR A O 1
ATOM 669 N N . ARG A 1 85 ? -4.344 -13.539 -4.867 1 93.88 85 ARG A N 1
ATOM 670 C CA . ARG A 1 85 ? -2.977 -13.977 -5.125 1 93.88 85 ARG A CA 1
ATOM 671 C C . ARG A 1 85 ? -2.57 -13.695 -6.566 1 93.88 85 ARG A C 1
ATOM 673 O O . ARG A 1 85 ? -2.217 -14.609 -7.309 1 93.88 85 ARG A O 1
ATOM 680 N N . PRO A 1 86 ? -2.531 -12.453 -6.918 1 96.75 86 PRO A N 1
ATOM 681 C CA . PRO A 1 86 ? -2.15 -12.094 -8.281 1 96.75 86 PRO A CA 1
ATOM 682 C C . PRO A 1 86 ? -0.693 -12.422 -8.602 1 96.75 86 PRO A C 1
ATOM 684 O O . PRO A 1 86 ? 0.152 -12.422 -7.699 1 96.75 86 PRO A O 1
ATOM 687 N N . GLU A 1 87 ? -0.46 -12.594 -9.883 1 97.12 87 GLU A N 1
ATOM 688 C CA . GLU A 1 87 ? 0.897 -12.867 -10.344 1 97.12 87 GLU A CA 1
ATOM 689 C C . GLU A 1 87 ? 1.753 -11.609 -10.328 1 97.12 87 GLU A C 1
ATOM 691 O O . GLU A 1 87 ? 2.969 -11.68 -10.133 1 97.12 87 GLU A O 1
ATOM 696 N N . ASP A 1 88 ? 1.076 -10.477 -10.492 1 98 88 ASP A N 1
ATOM 697 C CA . ASP A 1 88 ? 1.743 -9.18 -10.477 1 98 88 ASP A CA 1
ATOM 698 C C . ASP A 1 88 ? 1.178 -8.281 -9.383 1 98 88 ASP A C 1
ATOM 700 O O . ASP A 1 88 ? 0.252 -7.504 -9.625 1 98 88 ASP A O 1
ATOM 704 N N . PRO A 1 89 ? 1.777 -8.336 -8.258 1 98.06 89 PRO A N 1
ATOM 705 C CA . PRO A 1 89 ? 1.249 -7.598 -7.102 1 98.06 89 PRO A CA 1
ATOM 706 C C . PRO A 1 89 ? 1.286 -6.086 -7.305 1 98.06 89 PRO A C 1
ATOM 708 O O . PRO A 1 89 ? 0.413 -5.371 -6.805 1 98.06 89 PRO A O 1
ATOM 711 N N . LEU A 1 90 ? 2.244 -5.652 -8.047 1 98.69 90 LEU A N 1
ATOM 712 C CA . LEU A 1 90 ? 2.32 -4.207 -8.25 1 98.69 90 LEU A CA 1
ATOM 713 C C . LEU A 1 90 ? 1.154 -3.715 -9.094 1 98.69 90 LEU A C 1
ATOM 715 O O . LEU A 1 90 ? 0.553 -2.682 -8.797 1 98.69 90 LEU A O 1
ATOM 719 N N . LYS A 1 91 ? 0.95 -4.375 -10.172 1 98.75 91 LYS A N 1
ATOM 720 C CA . LYS A 1 91 ? -0.197 -4.02 -11 1 98.75 91 LYS A CA 1
ATOM 721 C C . LYS A 1 91 ? -1.503 -4.16 -10.227 1 98.75 91 LYS A C 1
ATOM 723 O O . LYS A 1 91 ? -2.41 -3.338 -10.367 1 98.75 91 LYS A O 1
ATOM 728 N N . PHE A 1 92 ? -1.609 -5.203 -9.422 1 98.75 92 PHE A N 1
ATOM 729 C CA . PHE A 1 92 ? -2.777 -5.387 -8.57 1 98.75 92 PHE A CA 1
ATOM 730 C C . PHE A 1 92 ? -2.947 -4.207 -7.621 1 98.75 92 PHE A C 1
ATOM 732 O O . PHE A 1 92 ? -4.047 -3.664 -7.484 1 98.75 92 PHE A O 1
ATOM 739 N N . MET A 1 93 ? -1.879 -3.783 -6.941 1 98.62 93 MET A N 1
ATOM 740 C CA . MET A 1 93 ? -1.915 -2.646 -6.027 1 98.62 93 MET A CA 1
ATOM 741 C C . MET A 1 93 ? -2.355 -1.379 -6.75 1 98.62 93 MET A C 1
ATOM 743 O O . MET A 1 93 ? -3.156 -0.604 -6.223 1 98.62 93 MET A O 1
ATOM 747 N N . LEU A 1 94 ? -1.822 -1.214 -7.934 1 98.75 94 LEU A N 1
ATOM 748 C CA . LEU A 1 94 ? -2.193 -0.053 -8.734 1 98.75 94 LEU A CA 1
ATOM 749 C C . LEU A 1 94 ? -3.701 -0.015 -8.969 1 98.75 94 LEU A C 1
ATOM 751 O O . LEU A 1 94 ? -4.336 1.027 -8.797 1 98.75 94 LEU A O 1
ATOM 755 N N . ASN A 1 95 ? -4.164 -1.125 -9.32 1 98.81 95 ASN A N 1
ATOM 756 C CA . ASN A 1 95 ? -5.598 -1.219 -9.562 1 98.81 95 ASN A CA 1
ATOM 757 C C . ASN A 1 95 ? -6.406 -0.993 -8.289 1 98.81 95 ASN A C 1
ATOM 759 O O . ASN A 1 95 ? -7.445 -0.334 -8.312 1 98.81 95 ASN A O 1
ATOM 763 N N . GLU A 1 96 ? -5.969 -1.546 -7.215 1 98.69 96 GLU A N 1
ATOM 764 C CA . GLU A 1 96 ? -6.66 -1.369 -5.938 1 98.69 96 GLU A CA 1
ATOM 765 C C . GLU A 1 96 ? -6.695 0.101 -5.531 1 98.69 96 GLU A C 1
ATOM 767 O O . GLU A 1 96 ? -7.754 0.625 -5.172 1 98.69 96 GLU A O 1
ATOM 772 N N . VAL A 1 97 ? -5.613 0.783 -5.629 1 98.75 97 VAL A N 1
ATOM 773 C CA . VAL A 1 97 ? -5.539 2.189 -5.242 1 98.75 97 VAL A CA 1
ATOM 774 C C . VAL A 1 97 ? -6.418 3.025 -6.172 1 98.75 97 VAL A C 1
ATOM 776 O O . VAL A 1 97 ? -7.125 3.932 -5.723 1 98.75 97 VAL A O 1
ATOM 779 N N . GLN A 1 98 ? -6.352 2.699 -7.395 1 98.69 98 GLN A N 1
ATOM 780 C CA . GLN A 1 98 ? -7.211 3.395 -8.352 1 98.69 98 GLN A CA 1
ATOM 781 C C . GLN A 1 98 ? -8.688 3.195 -8.016 1 98.69 98 GLN A C 1
ATOM 783 O O . GLN A 1 98 ? -9.484 4.129 -8.117 1 98.69 98 GLN A O 1
ATOM 788 N N . ASN A 1 99 ? -9.039 2.031 -7.684 1 98.69 99 ASN A N 1
ATOM 789 C CA . ASN A 1 99 ? -10.422 1.754 -7.289 1 98.69 99 ASN A CA 1
ATOM 790 C C . ASN A 1 99 ? -10.82 2.549 -6.047 1 98.69 99 ASN A C 1
ATOM 792 O O . ASN A 1 99 ? -11.93 3.082 -5.977 1 98.69 99 ASN A O 1
ATOM 796 N N . LEU A 1 100 ? -9.93 2.648 -5.086 1 98.19 100 LEU A N 1
ATOM 797 C CA . LEU A 1 100 ? -10.188 3.43 -3.881 1 98.19 100 LEU A CA 1
ATOM 798 C C . LEU A 1 100 ? -10.398 4.902 -4.219 1 98.19 100 LEU A C 1
ATOM 800 O O . LEU A 1 100 ? -11.281 5.551 -3.654 1 98.19 100 LEU A O 1
ATOM 804 N N . ILE A 1 101 ? -9.633 5.375 -5.121 1 98.62 101 ILE A N 1
ATOM 805 C CA . ILE A 1 101 ? -9.773 6.762 -5.559 1 98.62 101 ILE A CA 1
ATOM 806 C C . ILE A 1 101 ? -11.133 6.961 -6.223 1 98.62 101 ILE A C 1
ATOM 808 O O . ILE A 1 101 ? -11.844 7.922 -5.922 1 98.62 101 ILE A O 1
ATOM 812 N N . ASN A 1 102 ? -11.445 6.055 -7.035 1 98.62 102 ASN A N 1
ATOM 813 C CA . ASN A 1 102 ? -12.727 6.148 -7.734 1 98.62 102 ASN A CA 1
ATOM 814 C C . ASN A 1 102 ? -13.898 6.105 -6.762 1 98.62 102 ASN A C 1
ATOM 816 O O . ASN A 1 102 ? -14.867 6.844 -6.922 1 98.62 102 ASN A O 1
ATOM 820 N N . GLU A 1 103 ? -13.836 5.219 -5.891 1 98.06 103 GLU A N 1
ATOM 821 C CA . GLU A 1 103 ? -14.891 5.109 -4.887 1 98.06 103 GLU A CA 1
ATOM 822 C C . GLU A 1 103 ? -15.016 6.395 -4.078 1 98.06 103 GLU A C 1
ATOM 824 O O . GLU A 1 103 ? -16.125 6.863 -3.82 1 98.06 103 GLU A O 1
ATOM 829 N N . ARG A 1 104 ? -13.961 6.918 -3.666 1 97.19 104 ARG A N 1
ATOM 830 C CA . ARG A 1 104 ? -13.953 8.164 -2.906 1 97.19 104 ARG A CA 1
ATOM 831 C C . ARG A 1 104 ? -14.562 9.305 -3.715 1 97.19 104 ARG A C 1
ATOM 833 O O . ARG A 1 104 ? -15.406 10.047 -3.209 1 97.19 104 ARG A O 1
ATOM 840 N N . ASP A 1 105 ? -14.148 9.406 -4.953 1 97.75 105 ASP A N 1
ATOM 841 C CA . ASP A 1 105 ? -14.656 10.477 -5.809 1 97.75 105 ASP A CA 1
ATOM 842 C C . ASP A 1 105 ? -16.156 10.32 -6.047 1 97.75 105 ASP A C 1
ATOM 844 O O . ASP A 1 105 ? -16.891 11.312 -6.133 1 97.75 105 ASP A O 1
ATOM 848 N N . ARG A 1 106 ? -16.547 9.055 -6.203 1 98.12 106 ARG A N 1
ATOM 849 C CA . ARG A 1 106 ? -17.969 8.781 -6.363 1 98.12 106 ARG A CA 1
ATOM 850 C C . ARG A 1 106 ? -18.75 9.219 -5.125 1 98.12 106 ARG A C 1
ATOM 852 O O . ARG A 1 106 ? -19.797 9.852 -5.242 1 98.12 106 ARG A O 1
ATOM 859 N N . LYS A 1 107 ? -18.281 8.891 -4 1 97.38 107 LYS A N 1
ATOM 860 C CA . LYS A 1 107 ? -18.938 9.258 -2.754 1 97.38 107 LYS A CA 1
ATOM 861 C C . LYS A 1 107 ? -19.016 10.773 -2.596 1 97.38 107 LYS A C 1
ATOM 863 O O . LYS A 1 107 ? -20.031 11.305 -2.148 1 97.38 107 LYS A O 1
ATOM 868 N N . ILE A 1 108 ? -17.984 11.469 -2.959 1 96.81 108 ILE A N 1
ATOM 869 C CA . ILE A 1 108 ? -17.953 12.922 -2.877 1 96.81 108 ILE A CA 1
ATOM 870 C C . ILE A 1 108 ? -18.984 13.523 -3.826 1 96.81 108 ILE A C 1
ATOM 872 O O . ILE A 1 108 ? -19.734 14.438 -3.451 1 96.81 108 ILE A O 1
ATOM 876 N N . ALA A 1 109 ? -19.031 12.969 -5.047 1 96.94 109 ALA A N 1
ATOM 877 C CA . ALA A 1 109 ? -19.984 13.445 -6.035 1 96.94 109 ALA A CA 1
ATOM 878 C C . ALA A 1 109 ? -21.422 13.25 -5.551 1 96.94 109 ALA A C 1
ATOM 880 O O . ALA A 1 109 ? -22.266 14.125 -5.73 1 96.94 109 ALA A O 1
ATOM 881 N N . ASP A 1 110 ? -21.688 12.133 -4.977 1 97.06 110 ASP A N 1
ATOM 882 C CA . ASP A 1 110 ? -23.016 11.836 -4.449 1 97.06 110 ASP A CA 1
ATOM 883 C C . ASP A 1 110 ? -23.375 12.781 -3.309 1 97.06 110 ASP A C 1
ATOM 885 O O . ASP A 1 110 ? -24.516 13.234 -3.213 1 97.06 110 ASP A O 1
ATOM 889 N N . MET A 1 111 ? -22.422 13.062 -2.541 1 97 111 MET A N 1
ATOM 890 C CA . MET A 1 111 ? -22.641 13.969 -1.422 1 97 111 MET A CA 1
ATOM 891 C C . MET A 1 111 ? -22.922 15.391 -1.918 1 97 111 MET A C 1
ATOM 893 O O . MET A 1 111 ? -23.797 16.078 -1.385 1 97 111 MET A O 1
ATOM 897 N N . VAL A 1 112 ? -22.203 15.805 -2.951 1 95.69 112 VAL A N 1
ATOM 898 C CA . VAL A 1 112 ? -22.359 17.141 -3.521 1 95.69 112 VAL A CA 1
ATOM 899 C C . VAL A 1 112 ? -23.734 17.25 -4.191 1 95.69 112 VAL A C 1
ATOM 901 O O . VAL A 1 112 ? -24.422 18.25 -4.039 1 95.69 112 VAL A O 1
ATOM 904 N N . LYS A 1 113 ? -24.109 16.234 -4.91 1 94.56 113 LYS A N 1
ATOM 905 C CA . LYS A 1 113 ? -25.422 16.203 -5.559 1 94.56 113 LYS A CA 1
ATOM 906 C C . LYS A 1 113 ? -26.547 16.266 -4.531 1 94.56 113 LYS A C 1
ATOM 908 O O . LYS A 1 113 ? -27.562 16.938 -4.746 1 94.56 113 LYS A O 1
ATOM 913 N N . ALA A 1 114 ? -26.344 15.523 -3.445 1 93.62 114 ALA A N 1
ATOM 914 C CA . ALA A 1 114 ? -27.359 15.484 -2.402 1 93.62 114 ALA A CA 1
ATOM 915 C C . ALA A 1 114 ? -27.469 16.828 -1.7 1 93.62 114 ALA A C 1
ATOM 917 O O . ALA A 1 114 ? -28.547 17.203 -1.216 1 93.62 114 ALA A O 1
ATOM 918 N N . ALA A 1 115 ? -26.453 17.484 -1.672 1 92.5 115 ALA A N 1
ATOM 919 C CA . ALA A 1 115 ? -26.438 18.781 -0.977 1 92.5 115 ALA A CA 1
ATOM 920 C C . ALA A 1 115 ? -26.922 19.891 -1.885 1 92.5 115 ALA A C 1
ATOM 922 O O . ALA A 1 115 ? -27.25 20.984 -1.412 1 92.5 115 ALA A O 1
ATOM 923 N N . SER A 1 116 ? -26.734 19.688 -3.248 1 85.38 116 SER A N 1
ATOM 924 C CA . SER A 1 116 ? -27.172 20.703 -4.195 1 85.38 116 SER A CA 1
ATOM 925 C C . SER A 1 116 ? -28.688 20.812 -4.227 1 85.38 116 SER A C 1
ATOM 927 O O . SER A 1 116 ? -29.391 19.812 -4.316 1 85.38 116 SER A O 1
ATOM 929 N N . PRO A 1 117 ? -29.422 21.844 -3.814 1 72.81 117 PRO A N 1
ATOM 930 C CA . PRO A 1 117 ? -30.875 22.047 -3.885 1 72.81 117 PRO A CA 1
ATOM 931 C C . PRO A 1 117 ? -31.438 21.859 -5.293 1 72.81 117 PRO A C 1
ATOM 933 O O . PRO A 1 117 ? -30.734 22.125 -6.277 1 72.81 117 PRO A O 1
ATOM 936 N N . SER A 1 118 ? -32.062 20.578 -5.582 1 62.72 118 SER A N 1
ATOM 937 C CA . SER A 1 118 ? -32.844 20.5 -6.816 1 62.72 118 SER A CA 1
ATOM 938 C C . SER A 1 118 ? -33.562 21.797 -7.117 1 62.72 118 SER A C 1
ATOM 940 O O . SER A 1 118 ? -34.344 22.281 -6.301 1 62.72 118 SER A O 1
ATOM 942 N N . SER A 1 119 ? -32.75 22.703 -7.617 1 47.59 119 SER A N 1
ATOM 943 C CA . SER A 1 119 ? -33.656 23.75 -8.109 1 47.59 119 SER A CA 1
ATOM 944 C C . SER A 1 119 ? -34.656 23.188 -9.109 1 47.59 119 SER A C 1
ATOM 946 O O . SER A 1 119 ? -34.344 22.281 -9.875 1 47.59 119 SER A O 1
ATOM 948 N N . MET B 1 1 ? 16.266 26.828 6.688 1 27.39 1 MET B N 1
ATOM 949 C CA . MET B 1 1 ? 15.383 25.766 6.203 1 27.39 1 MET B CA 1
ATOM 950 C C . MET B 1 1 ? 15.969 24.391 6.484 1 27.39 1 MET B C 1
ATOM 952 O O . MET B 1 1 ? 16.875 23.953 5.785 1 27.39 1 MET B O 1
ATOM 956 N N . GLU B 1 2 ? 16.328 24.172 7.73 1 32.56 2 GLU B N 1
ATOM 957 C CA . GLU B 1 2 ? 17.109 23.031 8.188 1 32.56 2 GLU B CA 1
ATOM 958 C C . GLU B 1 2 ? 16.469 21.719 7.715 1 32.56 2 GLU B C 1
ATOM 960 O O . GLU B 1 2 ? 15.289 21.469 7.949 1 32.56 2 GLU B O 1
ATOM 965 N N . VAL B 1 3 ? 16.875 21.438 6.492 1 37.16 3 VAL B N 1
ATOM 966 C CA . VAL B 1 3 ? 16.594 20.172 5.84 1 37.16 3 VAL B CA 1
ATOM 967 C C . VAL B 1 3 ? 16.703 19.031 6.859 1 37.16 3 VAL B C 1
ATOM 969 O O . VAL B 1 3 ? 17.812 18.703 7.309 1 37.16 3 VAL B O 1
ATOM 972 N N . GLU B 1 4 ? 15.797 19.016 7.887 1 42.41 4 GLU B N 1
ATOM 973 C CA . GLU B 1 4 ? 15.664 17.984 8.906 1 42.41 4 GLU B CA 1
ATOM 974 C C . GLU B 1 4 ? 15.922 16.594 8.328 1 42.41 4 GLU B C 1
ATOM 976 O O . GLU B 1 4 ? 15.383 16.25 7.27 1 42.41 4 GLU B O 1
ATOM 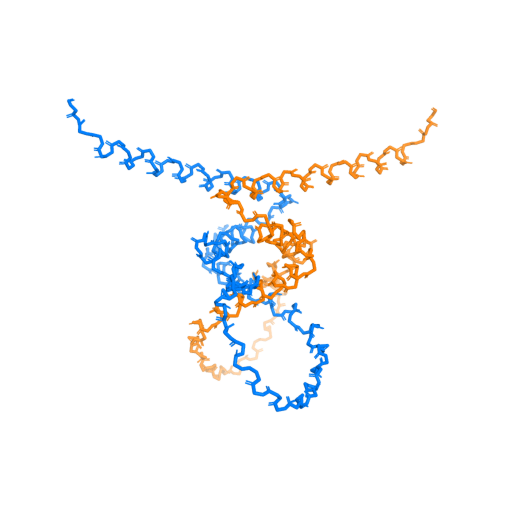981 N N . GLN B 1 5 ? 16.938 15.898 8.742 1 46.84 5 GLN B N 1
ATOM 982 C CA . GLN B 1 5 ? 17.688 14.758 8.234 1 46.84 5 GLN B CA 1
ATOM 983 C C . GLN B 1 5 ? 16.781 13.555 8 1 46.84 5 GLN B C 1
ATOM 985 O O . GLN B 1 5 ? 15.867 13.297 8.789 1 46.84 5 GLN B O 1
ATOM 990 N N . PRO B 1 6 ? 16.672 13.18 6.762 1 49.56 6 PRO B N 1
ATOM 991 C CA . PRO B 1 6 ? 16 11.945 6.344 1 49.56 6 PRO B CA 1
ATOM 992 C C . PRO B 1 6 ? 16.125 10.828 7.383 1 49.56 6 PRO B C 1
ATOM 994 O O . PRO B 1 6 ? 15.219 10.008 7.516 1 49.56 6 PRO B O 1
ATOM 997 N N . ASN B 1 7 ? 17.062 10.992 8.234 1 52 7 ASN B N 1
ATOM 998 C CA . ASN B 1 7 ? 17.344 9.938 9.203 1 52 7 ASN B CA 1
ATOM 999 C C . ASN B 1 7 ? 16.281 9.914 10.312 1 52 7 ASN B C 1
ATOM 1001 O O . ASN B 1 7 ? 15.828 8.844 10.719 1 52 7 ASN B O 1
ATOM 1005 N N . ALA B 1 8 ? 15.984 11.141 10.82 1 52.12 8 ALA B N 1
ATOM 1006 C CA . ALA B 1 8 ? 15.031 11.148 11.93 1 52.12 8 ALA B CA 1
ATOM 1007 C C . ALA B 1 8 ? 13.641 10.727 11.453 1 52.12 8 ALA B C 1
ATOM 1009 O O . ALA B 1 8 ? 12.938 9.984 12.148 1 52.12 8 ALA B O 1
ATOM 1010 N N . ALA B 1 9 ? 13.375 11.148 10.352 1 49.62 9 ALA B N 1
ATOM 1011 C CA . ALA B 1 9 ? 12.078 10.805 9.773 1 49.62 9 ALA B CA 1
ATOM 1012 C C . ALA B 1 9 ? 12.008 9.312 9.445 1 49.62 9 ALA B C 1
ATOM 1014 O O . ALA B 1 9 ? 11 8.656 9.719 1 49.62 9 ALA B O 1
ATOM 1015 N N . ALA B 1 10 ? 13.156 8.906 8.969 1 55.69 10 ALA B N 1
ATOM 1016 C CA . ALA B 1 10 ? 13.195 7.488 8.625 1 55.69 10 ALA B CA 1
ATOM 1017 C C . ALA B 1 10 ? 13.078 6.621 9.875 1 55.69 10 ALA B C 1
ATOM 1019 O O . ALA B 1 10 ? 12.383 5.602 9.867 1 55.69 10 ALA B O 1
ATOM 1020 N N . ALA B 1 11 ? 13.742 7.113 10.945 1 55.69 11 ALA B N 1
ATOM 1021 C CA . ALA B 1 11 ? 13.648 6.371 12.203 1 55.69 11 ALA B CA 1
ATOM 1022 C C . ALA B 1 11 ? 12.242 6.449 12.781 1 55.69 11 ALA B C 1
ATOM 1024 O O . ALA B 1 11 ? 11.711 5.453 13.273 1 55.69 11 ALA B O 1
ATOM 1025 N N . ALA B 1 12 ? 11.703 7.598 12.727 1 55.69 12 ALA B N 1
ATOM 1026 C CA . ALA B 1 12 ? 10.328 7.758 13.195 1 55.69 12 ALA B CA 1
ATOM 1027 C C . ALA B 1 12 ? 9.359 6.93 12.359 1 55.69 12 ALA B C 1
ATOM 1029 O O . ALA B 1 12 ? 8.445 6.297 12.898 1 55.69 12 ALA B O 1
ATOM 1030 N N . GLU B 1 13 ? 9.773 6.965 11.141 1 57.91 13 GLU B N 1
ATOM 1031 C CA . GLU B 1 13 ? 8.961 6.246 10.164 1 57.91 13 GLU B CA 1
ATOM 1032 C C . GLU B 1 13 ? 8.945 4.75 10.453 1 57.91 13 GLU B C 1
ATOM 1034 O O . GLU B 1 13 ? 7.891 4.117 10.414 1 57.91 13 GLU B O 1
ATOM 1039 N N . LYS B 1 14 ? 10.211 4.348 10.734 1 60.91 14 LYS B N 1
ATOM 1040 C CA . LYS B 1 14 ? 10.336 2.926 11.055 1 60.91 14 LYS B CA 1
ATOM 1041 C C . LYS B 1 14 ? 9.602 2.586 12.344 1 60.91 14 LYS B C 1
ATOM 1043 O O . LYS B 1 14 ? 8.969 1.531 12.453 1 60.91 14 LYS B O 1
ATOM 1048 N N . ARG B 1 15 ? 9.414 3.629 13.227 1 62.44 15 ARG B N 1
ATOM 1049 C CA . ARG B 1 15 ? 8.734 3.418 14.5 1 62.44 15 ARG B CA 1
ATOM 1050 C C . ARG B 1 15 ? 7.223 3.402 14.312 1 62.44 15 ARG B C 1
ATOM 1052 O O . ARG B 1 15 ? 6.52 2.613 14.953 1 62.44 15 ARG B O 1
ATOM 1059 N N . VAL B 1 16 ? 6.738 4.215 13.469 1 60.91 16 VAL B N 1
ATOM 1060 C CA . VAL B 1 16 ? 5.301 4.305 13.242 1 60.91 16 VAL B CA 1
ATOM 1061 C C . VAL B 1 16 ? 4.797 3 12.625 1 60.91 16 VAL B C 1
ATOM 1063 O O . VAL B 1 16 ? 3.77 2.465 13.055 1 60.91 16 VAL B O 1
ATOM 1066 N N . LEU B 1 17 ? 5.512 2.666 11.75 1 61.5 17 LEU B N 1
ATOM 1067 C CA . LEU B 1 17 ? 5.133 1.431 11.07 1 61.5 17 LEU B CA 1
ATOM 1068 C C . LEU B 1 17 ? 5.109 0.259 12.047 1 61.5 17 LEU B C 1
ATOM 1070 O O . LEU B 1 17 ? 4.246 -0.615 11.953 1 61.5 17 LEU B O 1
ATOM 1074 N N . LEU B 1 18 ? 5.898 0.537 13.055 1 57.97 18 LEU B N 1
ATOM 1075 C CA . LEU B 1 18 ? 6.031 -0.501 14.078 1 57.97 18 LEU B CA 1
ATOM 1076 C C . LEU B 1 18 ? 4.887 -0.425 15.086 1 57.97 18 LEU B C 1
ATOM 1078 O O . LEU B 1 18 ? 4.414 -1.454 15.57 1 57.97 18 LEU B O 1
ATOM 1082 N N . THR B 1 19 ? 4.461 0.705 15.391 1 56.06 19 THR B N 1
ATOM 1083 C CA . THR B 1 19 ? 3.453 0.891 16.438 1 56.06 19 THR B CA 1
ATOM 1084 C C . THR B 1 19 ? 2.068 0.506 15.914 1 56.06 19 THR B C 1
ATOM 1086 O O . THR B 1 19 ? 1.289 -0.125 16.641 1 56.06 19 THR B O 1
ATOM 1089 N N . GLU B 1 20 ? 1.759 1.011 14.914 1 53.84 20 GLU B N 1
ATOM 1090 C CA . GLU B 1 20 ? 0.417 0.743 14.398 1 53.84 20 GLU B CA 1
ATOM 1091 C C . GLU B 1 20 ? 0.202 -0.75 14.172 1 53.84 20 GLU B C 1
ATOM 1093 O O . GLU B 1 20 ? -0.887 -1.271 14.422 1 53.84 20 GLU B O 1
ATOM 1098 N N . THR B 1 21 ? 1.187 -1.388 13.922 1 47.12 21 THR B N 1
ATOM 1099 C CA . THR B 1 21 ? 1.103 -2.84 13.828 1 47.12 21 THR B CA 1
ATOM 1100 C C . THR B 1 21 ? 0.833 -3.455 15.203 1 47.12 21 THR B C 1
ATOM 1102 O O . THR B 1 21 ? 0.146 -4.473 15.305 1 47.12 21 THR B O 1
ATOM 1105 N N . ALA B 1 22 ? 1.179 -2.76 16.266 1 45.12 22 ALA B N 1
ATOM 1106 C CA . ALA B 1 22 ? 0.96 -3.248 17.625 1 45.12 22 ALA B CA 1
ATOM 1107 C C . ALA B 1 22 ? -0.485 -3.023 18.062 1 45.12 22 ALA B C 1
ATOM 1109 O O . ALA B 1 22 ? -1.051 -3.838 18.797 1 45.12 22 ALA B O 1
ATOM 1110 N N . GLU B 1 23 ? -1.032 -1.985 17.719 1 49.22 23 GLU B N 1
ATOM 1111 C CA . GLU B 1 23 ? -2.367 -1.667 18.219 1 49.22 23 GLU B CA 1
ATOM 1112 C C . GLU B 1 23 ? -3.422 -2.568 17.594 1 49.22 23 GLU B C 1
ATOM 1114 O O . GLU B 1 23 ? -4.43 -2.891 18.219 1 49.22 23 GLU B O 1
ATOM 1119 N N . THR B 1 24 ? -3.293 -3.029 16.531 1 42.91 24 THR B N 1
ATOM 1120 C CA . THR B 1 24 ? -4.25 -3.941 15.922 1 42.91 24 THR B CA 1
ATOM 1121 C C . THR B 1 24 ? -4.172 -5.32 16.562 1 42.91 24 THR B C 1
ATOM 1123 O O . THR B 1 24 ? -5.176 -6.031 16.656 1 42.91 24 THR B O 1
ATOM 1126 N N . LYS B 1 25 ? -3.162 -5.578 17.359 1 39.5 25 LYS B N 1
ATOM 1127 C CA . LYS B 1 25 ? -3.047 -6.855 18.062 1 39.5 25 LYS B CA 1
ATOM 1128 C C . LYS B 1 25 ? -3.939 -6.883 19.297 1 39.5 25 LYS B C 1
ATOM 1130 O O . LYS B 1 25 ? -4.301 -7.957 19.781 1 39.5 25 LYS B O 1
ATOM 1135 N N . GLU B 1 26 ? -4.215 -5.871 19.969 1 40.72 26 GLU B N 1
ATOM 1136 C CA . GLU B 1 26 ? -4.898 -5.934 21.25 1 40.72 26 GLU B CA 1
ATOM 1137 C C . GLU B 1 26 ? -6.363 -6.324 21.078 1 40.72 26 GLU B C 1
ATOM 1139 O O . GLU B 1 26 ? -6.992 -6.816 22.031 1 40.72 26 GLU B O 1
ATOM 1144 N N . LYS B 1 27 ? -6.934 -6.012 20.031 1 40.75 27 LYS B N 1
ATOM 1145 C CA . LYS B 1 27 ? -8.367 -6.277 20.125 1 40.75 27 LYS B CA 1
ATOM 1146 C C . LYS B 1 27 ? -8.68 -7.73 19.781 1 40.75 27 LYS B C 1
ATOM 1148 O O . LYS B 1 27 ? -9.75 -8.234 20.125 1 40.75 27 LYS B O 1
ATOM 1153 N N . GLU B 1 28 ? -7.98 -8.375 19.062 1 43.19 28 GLU B N 1
ATOM 1154 C CA . GLU B 1 28 ? -8.523 -9.641 18.594 1 43.19 28 GLU B CA 1
ATOM 1155 C C . GLU B 1 28 ? -8.141 -10.789 19.516 1 43.19 28 GLU B C 1
ATOM 1157 O O . GLU B 1 28 ? -8.289 -11.961 19.172 1 43.19 28 GLU B O 1
ATOM 1162 N N . GLY B 1 29 ? -7.637 -10.523 20.656 1 36.16 29 GLY B N 1
ATOM 1163 C CA . GLY B 1 29 ? -7.098 -11.609 21.453 1 36.16 29 GLY B CA 1
ATOM 1164 C C . GLY B 1 29 ? -8.148 -12.633 21.859 1 36.16 29 GLY B C 1
ATOM 1165 O O . GLY B 1 29 ? -7.844 -13.594 22.562 1 36.16 29 GLY B O 1
ATOM 1166 N N . GLU B 1 30 ? -9.32 -12.156 22.031 1 39.22 30 GLU B N 1
ATOM 1167 C CA . GLU B 1 30 ? -10.023 -13.094 22.891 1 39.22 30 GLU B CA 1
ATOM 1168 C C . GLU B 1 30 ? -10.438 -14.352 22.125 1 39.22 30 GLU B C 1
ATOM 1170 O O . GLU B 1 30 ? -11.477 -14.367 21.469 1 39.22 30 GLU B O 1
ATOM 1175 N N . THR B 1 31 ? -9.719 -14.727 21.156 1 37.94 31 THR B N 1
ATOM 1176 C CA . THR B 1 31 ? -10.312 -15.938 20.609 1 37.94 31 THR B CA 1
ATOM 1177 C C . THR B 1 31 ? -10.398 -17.031 21.672 1 37.94 31 THR B C 1
ATOM 1179 O O . THR B 1 31 ? -9.43 -17.266 22.391 1 37.94 31 THR B O 1
ATOM 1182 N N . PRO B 1 32 ? -11.57 -17.359 22.266 1 35.03 32 PRO B N 1
ATOM 1183 C CA . PRO B 1 32 ? -11.742 -18.406 23.266 1 35.03 32 PRO B CA 1
ATOM 1184 C C . PRO B 1 32 ? -11.195 -19.75 22.812 1 35.03 32 PRO B C 1
ATOM 1186 O O . PRO B 1 32 ? -11.266 -20.094 21.625 1 35.03 32 PRO B O 1
ATOM 1189 N N . ARG B 1 33 ? -10.086 -20.125 23.312 1 35.59 33 ARG B N 1
ATOM 1190 C CA . ARG B 1 33 ? -9.453 -21.422 23.156 1 35.59 33 ARG B CA 1
ATOM 1191 C C . ARG B 1 33 ? -10.484 -22.547 23.266 1 35.59 33 ARG B C 1
ATOM 1193 O O . ARG B 1 33 ? -11.227 -22.625 24.25 1 35.59 33 ARG B O 1
ATOM 1200 N N . ARG B 1 34 ? -11.094 -22.891 22.141 1 40.41 34 ARG B N 1
ATOM 1201 C CA . ARG B 1 34 ? -11.938 -24.078 22.219 1 40.41 34 ARG B CA 1
ATOM 1202 C C . ARG B 1 34 ? -11.203 -25.234 22.875 1 40.41 34 ARG B C 1
ATOM 1204 O O . ARG B 1 34 ? -10.055 -25.531 22.516 1 40.41 34 ARG B O 1
ATOM 1211 N N . THR B 1 35 ? -11.508 -25.609 24.078 1 35.31 35 THR B N 1
ATOM 1212 C CA . THR B 1 35 ? -11.062 -26.781 24.812 1 35.31 35 THR B CA 1
ATOM 1213 C C . THR B 1 35 ? -11.156 -28.031 23.938 1 35.31 35 THR B C 1
ATOM 1215 O O . THR B 1 35 ? -12.203 -28.297 23.328 1 35.31 35 THR B O 1
ATOM 1218 N N . PRO B 1 36 ? -10.07 -28.484 23.312 1 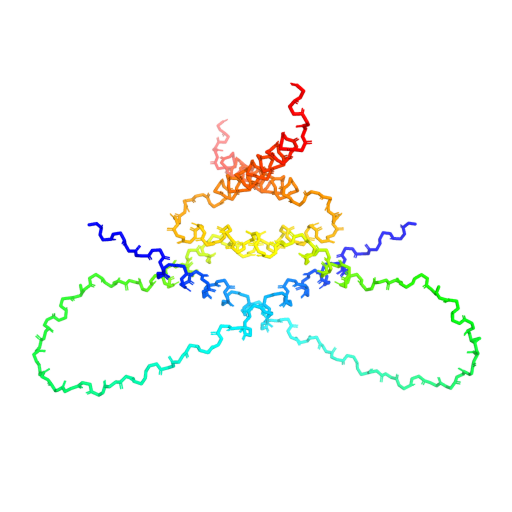33.88 36 PRO B N 1
ATOM 1219 C CA . PRO B 1 36 ? -10.039 -29.688 22.5 1 33.88 36 PRO B CA 1
ATOM 1220 C C . PRO B 1 36 ? -10.617 -30.906 23.219 1 33.88 36 PRO B C 1
ATOM 1222 O O . PRO B 1 36 ? -10.25 -31.188 24.359 1 33.88 36 PRO B O 1
ATOM 1225 N N . THR B 1 37 ? -11.883 -31.297 23.062 1 35.44 37 THR B N 1
ATOM 1226 C CA . THR B 1 37 ? -12.453 -32.531 23.562 1 35.44 37 THR B CA 1
ATOM 1227 C C . THR B 1 37 ? -11.617 -33.75 23.109 1 35.44 37 THR B C 1
ATOM 1229 O O . THR B 1 37 ? -11.031 -33.719 22.016 1 35.44 37 THR B O 1
ATOM 1232 N N . THR B 1 38 ? -11.234 -34.656 24.031 1 33.69 38 THR B N 1
ATOM 1233 C CA . THR B 1 38 ? -10.469 -35.906 24.062 1 33.69 38 THR B CA 1
ATOM 1234 C C . THR B 1 38 ? -11.016 -36.906 23.047 1 33.69 38 THR B C 1
ATOM 1236 O O . THR B 1 38 ? -12.164 -37.344 23.141 1 33.69 38 THR B O 1
ATOM 1239 N N . PRO B 1 39 ? -11.008 -36.719 21.672 1 33.03 39 PRO B N 1
ATOM 1240 C CA . PRO B 1 39 ? -11.633 -37.781 20.875 1 33.03 39 PRO B CA 1
ATOM 1241 C C . PRO B 1 39 ? -10.984 -39.156 21.094 1 33.03 39 PRO B C 1
ATOM 1243 O O . PRO B 1 39 ? -9.82 -39.219 21.5 1 33.03 39 PRO B O 1
ATOM 1246 N N . GLY B 1 40 ? -11.82 -40.25 21.328 1 34.12 40 GLY B N 1
ATOM 1247 C CA . GLY B 1 40 ? -11.727 -41.719 21.438 1 34.12 40 GLY B CA 1
ATOM 1248 C C . GLY B 1 40 ? -10.938 -42.344 20.297 1 34.12 40 GLY B C 1
ATOM 1249 O O . GLY B 1 40 ? -10.656 -41.688 19.297 1 34.12 40 GLY B O 1
ATOM 1250 N N . SER B 1 41 ? -10.547 -43.75 20.406 1 38.47 41 SER B N 1
ATOM 1251 C CA . SER B 1 41 ? -9.516 -44.719 20.031 1 38.47 41 SER B CA 1
ATOM 1252 C C . SER B 1 41 ? -9.656 -45.125 18.578 1 38.47 41 SER B C 1
ATOM 1254 O O . SER B 1 41 ? -9.039 -46.125 18.141 1 38.47 41 SER B O 1
ATOM 1256 N N . ASN B 1 42 ? -10.773 -45 17.844 1 36.28 42 ASN B N 1
ATOM 1257 C CA . ASN B 1 42 ? -10.93 -46 16.812 1 36.28 42 ASN B CA 1
ATOM 1258 C C . ASN B 1 42 ? -9.734 -46.031 15.867 1 36.28 42 ASN B C 1
ATOM 1260 O O . ASN B 1 42 ? -9.219 -44.969 15.484 1 36.28 42 ASN B O 1
ATOM 1264 N N . GLU B 1 43 ? -9.055 -47.312 15.797 1 40.16 43 GLU B N 1
ATOM 1265 C CA . GLU B 1 43 ? -7.867 -47.75 15.062 1 40.16 43 GLU B CA 1
ATOM 1266 C C . GLU B 1 43 ? -8.008 -47.469 13.57 1 40.16 43 GLU B C 1
ATOM 1268 O O . GLU B 1 43 ? -7.184 -47.938 12.773 1 40.16 43 GLU B O 1
ATOM 1273 N N . GLY B 1 44 ? -9.227 -47.25 13.055 1 40.41 44 GLY B N 1
ATOM 1274 C CA . GLY B 1 44 ? -9.273 -47.438 11.617 1 40.41 44 GLY B CA 1
ATOM 1275 C C . GLY B 1 44 ? -8.094 -46.781 10.898 1 40.41 44 GLY B C 1
ATOM 1276 O O . GLY B 1 44 ? -7.652 -45.688 11.258 1 40.41 44 GLY B O 1
ATOM 1277 N N . GLY B 1 45 ? -7.137 -47.688 10.555 1 39.31 45 GLY B N 1
ATOM 1278 C CA . GLY B 1 45 ? -5.992 -47.375 9.727 1 39.31 45 GLY B CA 1
ATOM 1279 C C . GLY B 1 45 ? -6.363 -46.531 8.508 1 39.31 45 GLY B C 1
ATOM 1280 O O . GLY B 1 45 ? -6.855 -47.062 7.516 1 39.31 45 GLY B O 1
ATOM 1281 N N . VAL B 1 46 ? -7.281 -45.656 8.664 1 39.91 46 VAL B N 1
ATOM 1282 C CA . VAL B 1 46 ? -7.566 -44.844 7.48 1 39.91 46 VAL B CA 1
ATOM 1283 C C . VAL B 1 46 ? -6.27 -44.531 6.746 1 39.91 46 VAL B C 1
ATOM 1285 O O . VAL B 1 46 ? -5.234 -44.281 7.375 1 39.91 46 VAL B O 1
ATOM 1288 N N . ASP B 1 47 ? -5.914 -45.406 5.738 1 41.97 47 ASP B N 1
ATOM 1289 C CA . ASP B 1 47 ? -5.043 -44.938 4.664 1 41.97 47 ASP B CA 1
ATOM 1290 C C . ASP B 1 47 ? -5.125 -43.406 4.512 1 41.97 47 ASP B C 1
ATOM 1292 O O . ASP B 1 47 ? -6.195 -42.875 4.23 1 41.97 47 ASP B O 1
ATOM 1296 N N . SER B 1 48 ? -4.527 -42.812 5.418 1 44.25 48 SER B N 1
ATOM 1297 C CA . SER B 1 48 ? -4.363 -41.375 5.305 1 44.25 48 SER B CA 1
ATOM 1298 C C . SER B 1 48 ? -4.129 -40.938 3.857 1 44.25 48 SER B C 1
ATOM 1300 O O . SER B 1 48 ? -3.049 -41.156 3.309 1 44.25 48 SER B O 1
ATOM 1302 N N . GLU B 1 49 ? -4.906 -41.594 2.842 1 44.66 49 GLU B N 1
ATOM 1303 C CA . GLU B 1 49 ? -4.844 -40.875 1.573 1 44.66 49 GLU B CA 1
ATOM 1304 C C . GLU B 1 49 ? -4.371 -39.438 1.777 1 44.66 49 GLU B C 1
ATOM 1306 O O . GLU B 1 49 ? -4.898 -38.719 2.631 1 44.66 49 GLU B O 1
ATOM 1311 N N . THR B 1 50 ? -3.092 -39.281 1.532 1 45.22 50 THR B N 1
ATOM 1312 C CA . THR B 1 50 ? -2.48 -37.938 1.48 1 45.22 50 THR B CA 1
ATOM 1313 C C . THR B 1 50 ? -3.502 -36.906 1.057 1 45.22 50 THR B C 1
ATOM 1315 O O . THR B 1 50 ? -3.965 -36.906 -0.086 1 45.22 50 THR B O 1
ATOM 1318 N N . ALA B 1 51 ? -4.59 -36.75 1.642 1 50.09 51 ALA B N 1
ATOM 1319 C CA . ALA B 1 51 ? -5.555 -35.656 1.409 1 50.09 51 ALA B CA 1
ATOM 1320 C C . ALA B 1 51 ? -4.883 -34.469 0.76 1 50.09 51 ALA B C 1
ATOM 1322 O O . ALA B 1 51 ? -3.686 -34.25 0.94 1 50.09 51 ALA B O 1
ATOM 1323 N N . PRO B 1 52 ? -5.195 -34.188 -0.488 1 51.91 52 PRO B N 1
ATOM 1324 C CA . PRO B 1 52 ? -4.598 -32.969 -0.972 1 51.91 52 PRO B CA 1
ATOM 1325 C C . PRO B 1 52 ? -4.234 -32 0.159 1 51.91 52 PRO B C 1
ATOM 1327 O O . PRO B 1 52 ? -5.008 -31.828 1.108 1 51.91 52 PRO B O 1
ATOM 1330 N N . HIS B 1 53 ? -3.092 -32.125 0.769 1 53.34 53 HIS B N 1
ATOM 1331 C CA . HIS B 1 53 ? -2.598 -31.266 1.836 1 53.34 53 HIS B CA 1
ATOM 1332 C C . HIS B 1 53 ? -3.199 -29.859 1.737 1 53.34 53 HIS B C 1
ATOM 1334 O O . HIS B 1 53 ? -2.824 -29.078 0.86 1 53.34 53 HIS B O 1
ATOM 1340 N N . TYR B 1 54 ? -4.418 -29.812 1.849 1 59.31 54 TYR B N 1
ATOM 1341 C CA . TYR B 1 54 ? -5.02 -28.5 1.989 1 59.31 54 TYR B CA 1
ATOM 1342 C C . TYR B 1 54 ? -4.098 -27.547 2.76 1 59.31 54 TYR B C 1
ATOM 1344 O O . TYR B 1 54 ? -3.84 -27.766 3.947 1 59.31 54 TYR B O 1
ATOM 1352 N N . GLU B 1 55 ? -3.064 -27.109 2.053 1 68.5 55 GLU B N 1
ATOM 1353 C CA . GLU B 1 55 ? -2.242 -26.094 2.715 1 68.5 55 GLU B CA 1
ATOM 1354 C C . GLU B 1 55 ? -3.105 -25.031 3.395 1 68.5 55 GLU B C 1
ATOM 1356 O O . GLU B 1 55 ? -4.117 -24.609 2.84 1 68.5 55 GLU B O 1
ATOM 1361 N N . ASP B 1 56 ? -2.996 -24.953 4.684 1 79 56 ASP B N 1
ATOM 1362 C CA . ASP B 1 56 ? -3.633 -23.891 5.461 1 79 56 ASP B CA 1
ATOM 1363 C C . ASP B 1 56 ? -3.646 -22.578 4.691 1 79 56 ASP B C 1
ATOM 1365 O O . ASP B 1 56 ? -2.625 -22.156 4.145 1 79 56 ASP B O 1
ATOM 1369 N N . PRO B 1 57 ? -4.852 -22.234 4.332 1 83.31 57 PRO B N 1
ATOM 1370 C CA . PRO B 1 57 ? -4.949 -20.953 3.625 1 83.31 57 PRO B CA 1
ATOM 1371 C C . PRO B 1 57 ? -4.027 -19.891 4.207 1 83.31 57 PRO B C 1
ATOM 1373 O O . PRO B 1 57 ? -3.49 -19.062 3.465 1 83.31 57 PRO B O 1
ATOM 1376 N N . TYR B 1 58 ? -3.84 -19.938 5.477 1 79.94 58 TYR B N 1
ATOM 1377 C CA . TYR B 1 58 ? -2.938 -19 6.141 1 79.94 58 TYR B CA 1
ATOM 1378 C C . TYR B 1 58 ? -1.502 -19.203 5.664 1 79.94 58 TYR B C 1
ATOM 1380 O O . TYR B 1 58 ? -0.816 -18.234 5.324 1 7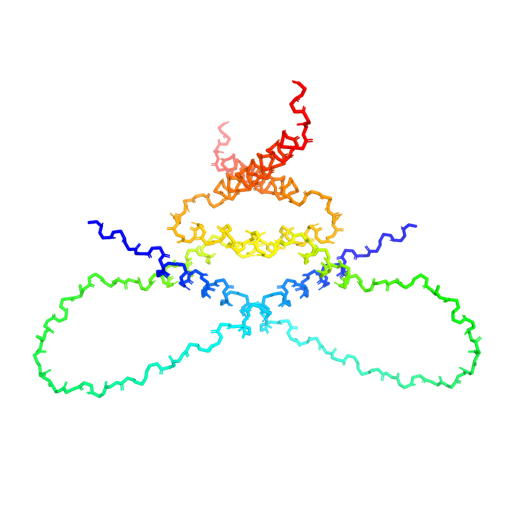9.94 58 TYR B O 1
ATOM 1388 N N . ASP B 1 59 ? -1.106 -20.375 5.582 1 84.38 59 ASP B N 1
ATOM 1389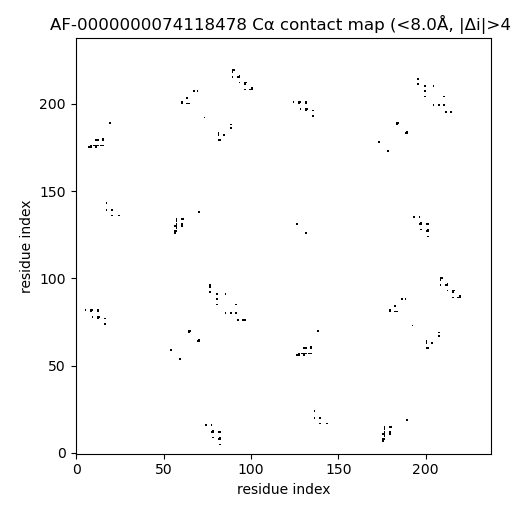 C CA . ASP B 1 59 ? 0.261 -20.656 5.152 1 84.38 59 ASP B CA 1
ATOM 1390 C C . ASP B 1 59 ? 0.482 -20.234 3.705 1 84.38 59 ASP B C 1
ATOM 1392 O O . ASP B 1 59 ? 1.541 -19.703 3.363 1 84.38 59 ASP B O 1
ATOM 1396 N N . ARG B 1 60 ? -0.459 -20.453 2.963 1 89.56 60 ARG B N 1
ATOM 1397 C CA . ARG B 1 60 ? -0.349 -20.078 1.559 1 89.56 60 ARG B CA 1
ATOM 1398 C C . ARG B 1 60 ? -0.246 -18.562 1.412 1 89.56 60 ARG B C 1
ATOM 1400 O O . ARG B 1 60 ? 0.51 -18.062 0.574 1 89.56 60 ARG B O 1
ATOM 1407 N N . ALA B 1 61 ? -0.991 -17.859 2.273 1 89.31 61 ALA B N 1
ATOM 1408 C CA . ALA B 1 61 ? -0.95 -16.406 2.268 1 89.31 61 ALA B CA 1
ATOM 1409 C C . ALA B 1 61 ? 0.417 -15.891 2.711 1 89.31 61 ALA B C 1
ATOM 1411 O O . ALA B 1 61 ? 0.979 -14.984 2.09 1 89.31 61 ALA B O 1
ATOM 1412 N N . VAL B 1 62 ? 0.933 -16.453 3.695 1 87.62 62 VAL B N 1
ATOM 1413 C CA . VAL B 1 62 ? 2.23 -16.047 4.227 1 87.62 62 VAL B CA 1
ATOM 1414 C C . VAL B 1 62 ? 3.312 -16.281 3.172 1 87.62 62 VAL B C 1
ATOM 1416 O O . VAL B 1 62 ? 4.137 -15.391 2.924 1 87.62 62 VAL B O 1
ATOM 1419 N N . VAL B 1 63 ? 3.324 -17.375 2.568 1 90.94 63 VAL B N 1
ATOM 1420 C CA . VAL B 1 63 ? 4.297 -17.703 1.529 1 90.94 63 VAL B CA 1
ATOM 1421 C C . VAL B 1 63 ? 4.184 -16.688 0.389 1 90.94 63 VAL B C 1
ATOM 1423 O O . VAL B 1 63 ? 5.195 -16.203 -0.125 1 90.94 63 VAL B O 1
ATOM 1426 N N . TYR B 1 64 ? 2.988 -16.453 -0.003 1 93.44 64 TYR B N 1
ATOM 1427 C CA . TYR B 1 64 ? 2.76 -15.484 -1.072 1 93.44 64 TYR B CA 1
ATOM 1428 C C . TYR B 1 64 ? 3.322 -14.117 -0.702 1 93.44 64 TYR B C 1
ATOM 1430 O O . TYR B 1 64 ? 4.02 -13.484 -1.503 1 93.44 64 TYR B O 1
ATOM 1438 N N . MET B 1 65 ? 3.016 -13.703 0.466 1 94.19 65 MET B N 1
ATOM 1439 C CA . MET B 1 65 ? 3.471 -12.391 0.923 1 94.19 65 MET B CA 1
ATOM 1440 C C . MET B 1 65 ? 4.992 -12.336 0.985 1 94.19 65 MET B C 1
ATOM 1442 O O . MET B 1 65 ? 5.598 -11.32 0.64 1 94.19 65 MET B O 1
ATOM 1446 N N . GLU B 1 66 ? 5.59 -13.375 1.432 1 91 66 GLU B N 1
ATOM 1447 C CA . GLU B 1 66 ? 7.047 -13.438 1.518 1 91 66 GLU B CA 1
ATOM 1448 C C . GLU B 1 66 ? 7.68 -13.469 0.13 1 91 66 GLU B C 1
ATOM 1450 O O . GLU B 1 66 ? 8.633 -12.727 -0.14 1 91 66 GLU B O 1
ATOM 1455 N N . LYS B 1 67 ? 7.133 -14.211 -0.7 1 95 67 LYS B N 1
ATOM 1456 C CA . LYS B 1 67 ? 7.66 -14.383 -2.051 1 95 67 LYS B CA 1
ATOM 1457 C C . LYS B 1 67 ? 7.676 -13.055 -2.809 1 95 67 LYS B C 1
ATOM 1459 O O . LYS B 1 67 ? 8.625 -12.766 -3.533 1 95 67 LYS B O 1
ATOM 1464 N N . HIS B 1 68 ? 6.695 -12.227 -2.572 1 95.56 68 HIS B N 1
ATOM 1465 C CA . HIS B 1 68 ? 6.535 -11.008 -3.352 1 95.56 68 HIS B CA 1
ATOM 1466 C C . HIS B 1 68 ? 6.91 -9.773 -2.531 1 95.56 68 HIS B C 1
ATOM 1468 O O . HIS B 1 68 ? 6.723 -8.641 -2.98 1 95.56 68 HIS B O 1
ATOM 1474 N N . HIS B 1 69 ? 7.422 -9.891 -1.443 1 92.94 69 HIS B N 1
ATOM 1475 C CA . HIS B 1 69 ? 7.938 -8.828 -0.585 1 92.94 69 HIS B CA 1
ATOM 1476 C C . HIS B 1 69 ? 6.914 -7.711 -0.418 1 92.94 69 HIS B C 1
ATOM 1478 O O . HIS B 1 69 ? 7.25 -6.531 -0.539 1 92.94 69 HIS B O 1
ATOM 1484 N N . VAL B 1 70 ? 5.711 -8.117 -0.159 1 96.25 70 VAL B N 1
ATOM 1485 C CA . VAL B 1 70 ? 4.605 -7.168 -0.103 1 96.25 70 VAL B CA 1
ATOM 1486 C C . VAL B 1 70 ? 4.793 -6.227 1.084 1 96.25 70 VAL B C 1
ATOM 1488 O O . VAL B 1 70 ? 4.617 -5.012 0.955 1 96.25 70 VAL B O 1
ATOM 1491 N N . LEU B 1 71 ? 5.18 -6.789 2.182 1 91.75 71 LEU B N 1
ATOM 1492 C CA . LEU B 1 71 ? 5.383 -5.973 3.373 1 91.75 71 LEU B CA 1
ATOM 1493 C C . LEU B 1 71 ? 6.508 -4.965 3.154 1 91.75 71 LEU B C 1
ATOM 1495 O O . LEU B 1 71 ? 6.43 -3.83 3.631 1 91.75 71 LEU B O 1
ATOM 1499 N N . HIS B 1 72 ? 7.5 -5.328 2.455 1 90.75 72 HIS B N 1
ATOM 1500 C CA . HIS B 1 72 ? 8.594 -4.422 2.137 1 90.75 72 HIS B CA 1
ATOM 1501 C C . HIS B 1 72 ? 8.125 -3.279 1.246 1 90.75 72 HIS B C 1
ATOM 1503 O O . HIS B 1 72 ? 8.523 -2.127 1.446 1 90.75 72 HIS B O 1
ATOM 1509 N N . LEU B 1 73 ? 7.297 -3.588 0.307 1 94.81 73 LEU B N 1
ATOM 1510 C CA . LEU B 1 73 ? 6.754 -2.57 -0.586 1 94.81 73 LEU B CA 1
ATOM 1511 C C . LEU B 1 73 ? 5.957 -1.531 0.194 1 94.81 73 LEU B C 1
ATOM 1513 O O . LEU B 1 73 ? 6.156 -0.327 0.013 1 94.81 73 LEU B O 1
ATOM 1517 N N . PHE B 1 74 ? 5.133 -1.982 1.143 1 94.25 74 PHE B N 1
ATOM 1518 C CA . PHE B 1 74 ? 4.309 -1.095 1.954 1 94.25 74 PHE B CA 1
ATOM 1519 C C . PHE B 1 74 ? 5.176 -0.252 2.883 1 94.25 74 PHE B C 1
ATOM 1521 O O . PHE B 1 74 ? 4.91 0.935 3.082 1 94.25 74 PHE B O 1
ATOM 1528 N N . ARG B 1 75 ? 6.148 -0.849 3.371 1 90.75 75 ARG B N 1
ATOM 1529 C CA . ARG B 1 75 ? 7.074 -0.117 4.23 1 90.75 75 ARG B CA 1
ATOM 1530 C C . ARG B 1 75 ? 7.75 1.019 3.465 1 90.75 75 ARG B C 1
ATOM 1532 O O . ARG B 1 75 ? 7.816 2.148 3.955 1 90.75 75 ARG B O 1
ATOM 1539 N N . GLU B 1 76 ? 8.156 0.723 2.283 1 92 76 GLU B N 1
ATOM 1540 C CA . GLU B 1 76 ? 8.797 1.741 1.455 1 92 76 GLU B CA 1
ATOM 1541 C C . GLU B 1 76 ? 7.836 2.879 1.134 1 92 76 GLU B C 1
ATOM 1543 O O . GLU B 1 76 ? 8.188 4.055 1.264 1 92 76 GLU B O 1
ATOM 1548 N N . ILE B 1 77 ? 6.66 2.564 0.755 1 95.88 77 ILE B N 1
ATOM 1549 C CA . ILE B 1 77 ? 5.668 3.574 0.408 1 95.88 77 ILE B CA 1
ATOM 1550 C C . ILE B 1 77 ? 5.336 4.414 1.639 1 95.88 77 ILE B C 1
ATOM 1552 O O . ILE B 1 77 ? 5.266 5.645 1.559 1 95.88 77 ILE B O 1
ATOM 1556 N N . THR B 1 78 ? 5.152 3.758 2.852 1 94.5 78 THR B N 1
ATOM 1557 C CA . THR B 1 78 ? 4.836 4.461 4.09 1 94.5 78 THR B CA 1
ATOM 1558 C C . THR B 1 78 ? 5.98 5.387 4.496 1 94.5 78 THR B C 1
ATOM 1560 O O . THR B 1 78 ? 5.75 6.52 4.918 1 94.5 78 THR B O 1
ATOM 1563 N N . GLU B 1 79 ? 7.16 4.922 4.309 1 91.56 79 GLU B N 1
ATOM 1564 C CA . GLU B 1 79 ? 8.328 5.734 4.629 1 91.56 79 GLU B CA 1
ATOM 1565 C C . GLU B 1 79 ? 8.344 7.027 3.82 1 91.56 79 GLU B C 1
ATOM 1567 O O . GLU B 1 79 ? 8.539 8.109 4.375 1 91.56 79 GLU B O 1
ATOM 1572 N N . HIS B 1 80 ? 8.148 6.918 2.582 1 93.94 80 HIS B N 1
ATOM 1573 C CA . HIS B 1 80 ? 8.125 8.102 1.73 1 93.94 80 HIS B CA 1
ATOM 1574 C C . HIS B 1 80 ? 6.922 8.984 2.049 1 93.94 80 HIS B C 1
ATOM 1576 O O . HIS B 1 80 ? 7.02 10.211 2.02 1 93.94 80 HIS B O 1
ATOM 1582 N N . MET B 1 81 ? 5.848 8.391 2.389 1 95.31 81 MET B N 1
ATOM 1583 C CA . MET B 1 81 ? 4.609 9.117 2.656 1 95.31 81 MET B CA 1
ATOM 1584 C C . MET B 1 81 ? 4.73 9.953 3.928 1 95.31 81 MET B C 1
ATOM 1586 O O . MET B 1 81 ? 4.336 11.117 3.947 1 95.31 81 MET B O 1
ATOM 1590 N N . VAL B 1 82 ? 5.332 9.383 4.984 1 93.31 82 VAL B N 1
ATOM 1591 C CA . VAL B 1 82 ? 5.395 10.078 6.266 1 93.31 82 VAL B CA 1
ATOM 1592 C C . VAL B 1 82 ? 6.469 11.164 6.211 1 93.31 82 VAL B C 1
ATOM 1594 O O . VAL B 1 82 ? 6.43 12.125 6.984 1 93.31 82 VAL B O 1
ATOM 1597 N N . TYR B 1 83 ? 7.312 11.016 5.25 1 91.12 83 TYR B N 1
ATOM 1598 C CA . TYR B 1 83 ? 8.312 12.047 5.027 1 91.12 83 TYR B CA 1
ATOM 1599 C C . TYR B 1 83 ? 7.719 13.227 4.266 1 91.12 83 TYR B C 1
ATOM 1601 O O . TYR B 1 83 ? 7.938 14.383 4.633 1 91.12 83 TYR B O 1
ATOM 1609 N N . THR B 1 84 ? 7.051 12.922 3.264 1 93.44 84 THR B N 1
ATOM 1610 C CA . THR B 1 84 ? 6.512 13.922 2.354 1 93.44 84 THR B CA 1
ATOM 1611 C C . THR B 1 84 ? 5.199 14.492 2.887 1 93.44 84 THR B C 1
ATOM 1613 O O . THR B 1 84 ? 4.832 15.625 2.57 1 93.44 84 THR B O 1
ATOM 1616 N N . ARG B 1 85 ? 4.414 13.695 3.557 1 93.62 85 ARG B N 1
ATOM 1617 C CA . ARG B 1 85 ? 3.117 14.016 4.137 1 93.62 85 ARG B CA 1
ATOM 1618 C C . ARG B 1 85 ? 2.201 14.664 3.102 1 93.62 85 ARG B C 1
ATOM 1620 O O . ARG B 1 85 ? 1.737 15.789 3.291 1 93.62 85 ARG B O 1
ATOM 1627 N N . PRO B 1 86 ? 1.86 13.93 2.092 1 96.62 86 PRO B N 1
ATOM 1628 C CA . PRO B 1 86 ? 0.982 14.469 1.051 1 96.62 86 PRO B CA 1
ATOM 1629 C C . PRO B 1 86 ? -0.435 14.734 1.554 1 96.62 86 PRO B C 1
ATOM 1631 O O . PRO B 1 86 ? -0.908 14.047 2.465 1 96.62 86 PRO B O 1
ATOM 1634 N N . GLU B 1 87 ? -1.08 15.641 0.866 1 97 87 GLU B N 1
ATOM 1635 C CA . GLU B 1 87 ? -2.465 15.969 1.197 1 97 87 GLU B CA 1
ATOM 1636 C C . GLU B 1 87 ? -3.42 14.883 0.707 1 97 87 GLU B C 1
ATOM 1638 O O . GLU B 1 87 ? -4.473 14.664 1.307 1 97 87 GLU B O 1
ATOM 1643 N N . ASP B 1 88 ? -2.992 14.211 -0.354 1 98 88 ASP B N 1
ATOM 1644 C CA . ASP B 1 88 ? -3.779 13.133 -0.939 1 98 88 ASP B CA 1
ATOM 1645 C C . ASP B 1 88 ? -2.99 11.828 -0.954 1 98 88 ASP B C 1
ATOM 1647 O O . ASP B 1 88 ? -2.311 11.516 -1.935 1 98 88 ASP B O 1
ATOM 1651 N N . PRO B 1 89 ? -3.148 11.062 0.061 1 98 89 PRO B N 1
ATOM 1652 C CA . PRO B 1 89 ? -2.352 9.844 0.2 1 98 89 PRO B CA 1
ATOM 1653 C C . PRO B 1 89 ? -2.656 8.812 -0.885 1 98 89 PRO B C 1
ATOM 1655 O O . PRO B 1 89 ? -1.767 8.062 -1.297 1 98 89 PRO B O 1
ATOM 1658 N N . LEU B 1 90 ? -3.854 8.82 -1.336 1 98.69 90 LEU B N 1
ATOM 1659 C CA . LEU B 1 90 ? -4.188 7.84 -2.365 1 98.69 90 LEU B CA 1
ATOM 1660 C C . LEU B 1 90 ? -3.465 8.156 -3.67 1 98.69 90 LEU B C 1
ATOM 1662 O O . LEU B 1 90 ? -2.934 7.258 -4.324 1 98.69 90 LEU B O 1
ATOM 1666 N N . LYS B 1 91 ? -3.561 9.383 -4.059 1 98.75 91 LYS B N 1
ATOM 1667 C CA . LYS B 1 91 ? -2.832 9.789 -5.258 1 98.75 91 LYS B CA 1
ATOM 1668 C C . LYS B 1 91 ? -1.332 9.57 -5.086 1 98.75 91 LYS B C 1
ATOM 1670 O O . LYS B 1 91 ? -0.648 9.156 -6.027 1 98.75 91 LYS B O 1
ATOM 1675 N N . PHE B 1 92 ? -0.824 9.852 -3.908 1 98.69 92 PHE B N 1
ATOM 1676 C CA . PHE B 1 92 ? 0.582 9.609 -3.611 1 98.69 92 PHE B CA 1
ATOM 1677 C C . PHE B 1 92 ? 0.915 8.125 -3.768 1 98.69 92 PHE B C 1
ATOM 1679 O O . PHE B 1 92 ? 1.909 7.773 -4.406 1 98.69 92 PHE B O 1
ATOM 1686 N N . MET B 1 93 ? 0.103 7.25 -3.199 1 98.56 93 MET B N 1
ATOM 1687 C CA . MET B 1 93 ? 0.308 5.809 -3.303 1 98.56 93 MET B CA 1
ATOM 1688 C C . MET B 1 93 ? 0.297 5.363 -4.762 1 98.56 93 MET B C 1
ATOM 1690 O O . MET B 1 93 ? 1.125 4.547 -5.172 1 98.56 93 MET B O 1
ATOM 1694 N N . LEU B 1 94 ? -0.626 5.91 -5.492 1 98.75 94 LEU B N 1
ATOM 1695 C CA . LEU B 1 94 ? -0.715 5.586 -6.91 1 98.75 94 LEU B CA 1
ATOM 1696 C C . LEU B 1 94 ? 0.594 5.906 -7.625 1 98.75 94 LEU B C 1
ATOM 1698 O O . LEU B 1 94 ? 1.105 5.086 -8.391 1 98.75 94 LEU B O 1
ATOM 1702 N N . ASN B 1 95 ? 1.044 7.039 -7.328 1 98.81 95 ASN B N 1
ATOM 1703 C CA . ASN B 1 95 ? 2.299 7.457 -7.941 1 98.81 95 ASN B CA 1
ATOM 1704 C C . ASN B 1 95 ? 3.463 6.578 -7.492 1 98.81 95 ASN B C 1
ATOM 1706 O O . ASN B 1 95 ? 4.328 6.23 -8.297 1 98.81 95 ASN B O 1
ATOM 1710 N N . GLU B 1 96 ? 3.518 6.258 -6.242 1 98.69 96 GLU B N 1
ATOM 1711 C CA . GLU B 1 96 ? 4.582 5.402 -5.723 1 98.69 96 GLU B CA 1
ATOM 1712 C C . GLU B 1 96 ? 4.562 4.031 -6.391 1 98.69 96 GLU B C 1
ATOM 1714 O O . GLU B 1 96 ? 5.598 3.547 -6.852 1 98.69 96 GLU B O 1
ATOM 1719 N N . VAL B 1 97 ? 3.439 3.436 -6.508 1 98.81 97 VAL B N 1
ATOM 1720 C CA . VAL B 1 97 ? 3.32 2.113 -7.113 1 98.81 97 VAL B CA 1
ATOM 1721 C C . VAL B 1 97 ? 3.697 2.184 -8.594 1 98.81 97 VAL B C 1
ATOM 1723 O O . VAL B 1 97 ? 4.387 1.299 -9.109 1 98.81 97 VAL B O 1
ATOM 1726 N N . GLN B 1 98 ? 3.244 3.201 -9.203 1 98.69 98 GLN B N 1
ATOM 1727 C CA . GLN B 1 98 ? 3.611 3.395 -10.602 1 98.69 98 GLN B CA 1
ATOM 1728 C C . GLN B 1 98 ? 5.125 3.523 -10.758 1 98.69 98 GLN B C 1
ATOM 1730 O O . GLN B 1 98 ? 5.703 2.984 -11.703 1 98.69 98 GLN B O 1
ATOM 1735 N N . ASN B 1 99 ? 5.734 4.238 -9.922 1 98.69 99 ASN B N 1
ATOM 1736 C CA . ASN B 1 99 ? 7.188 4.379 -9.953 1 98.69 99 ASN B CA 1
ATOM 1737 C C . ASN B 1 99 ? 7.883 3.037 -9.75 1 98.69 99 ASN B C 1
ATOM 1739 O O . ASN B 1 99 ? 8.867 2.73 -10.43 1 98.69 99 ASN B O 1
ATOM 1743 N N . LEU B 1 100 ? 7.383 2.238 -8.828 1 98.19 100 LEU B N 1
ATOM 1744 C CA . LEU B 1 100 ? 7.945 0.912 -8.586 1 98.19 100 LEU B CA 1
ATOM 1745 C C . LEU B 1 100 ? 7.828 0.037 -9.828 1 98.19 100 LEU B C 1
ATOM 1747 O O . LEU B 1 100 ? 8.758 -0.701 -10.164 1 98.19 100 LEU B O 1
ATOM 1751 N N . ILE B 1 101 ? 6.734 0.144 -10.484 1 98.62 101 ILE B N 1
ATOM 1752 C CA . ILE B 1 101 ? 6.527 -0.614 -11.711 1 98.62 101 ILE B CA 1
ATOM 1753 C C . ILE B 1 101 ? 7.527 -0.163 -12.773 1 98.62 101 ILE B C 1
ATOM 1755 O O . ILE B 1 101 ? 8.164 -0.992 -13.422 1 98.62 101 ILE B O 1
ATOM 1759 N N . ASN B 1 102 ? 7.648 1.09 -12.875 1 98.56 102 ASN B N 1
ATOM 1760 C CA . ASN B 1 102 ? 8.578 1.633 -13.859 1 98.56 102 ASN B CA 1
ATOM 1761 C C . ASN B 1 102 ? 10.016 1.206 -13.578 1 98.56 102 ASN B C 1
ATOM 1763 O O . ASN B 1 102 ? 10.758 0.873 -14.5 1 98.56 102 ASN B O 1
ATOM 1767 N N . GLU B 1 103 ? 10.375 1.319 -12.391 1 98.06 103 GLU B N 1
ATOM 1768 C CA . GLU B 1 103 ? 11.727 0.909 -12.008 1 98.06 103 GLU B CA 1
ATOM 1769 C C . GLU B 1 103 ? 11.961 -0.567 -12.312 1 98.06 103 GLU B C 1
ATOM 1771 O O . GLU B 1 103 ? 13.023 -0.939 -12.82 1 98.06 103 GLU B O 1
ATOM 1776 N N . ARG B 1 104 ? 11.055 -1.368 -11.984 1 97.19 104 ARG B N 1
ATOM 1777 C CA . ARG B 1 104 ? 11.156 -2.799 -12.25 1 97.19 104 ARG B CA 1
ATOM 1778 C C . ARG B 1 104 ? 11.289 -3.07 -13.742 1 97.19 104 ARG B C 1
ATOM 1780 O O . ARG B 1 104 ? 12.148 -3.846 -14.164 1 97.19 104 ARG B O 1
ATOM 1787 N N . ASP B 1 105 ? 10.453 -2.422 -14.523 1 97.75 105 ASP B N 1
ATOM 1788 C CA . ASP B 1 105 ? 10.484 -2.619 -15.969 1 97.75 105 ASP B CA 1
ATOM 1789 C C . ASP B 1 105 ? 11.812 -2.154 -16.562 1 97.75 105 ASP B C 1
ATOM 1791 O O . ASP B 1 105 ? 12.328 -2.76 -17.5 1 97.75 105 ASP B O 1
ATOM 1795 N N . ARG B 1 106 ? 12.266 -1.04 -15.992 1 98.12 106 ARG B N 1
ATOM 1796 C CA . ARG B 1 106 ? 13.57 -0.544 -16.438 1 98.12 106 ARG B CA 1
ATOM 1797 C C . ARG B 1 106 ? 14.672 -1.557 -16.125 1 98.12 106 ARG B C 1
ATOM 1799 O O . ARG B 1 106 ? 15.523 -1.823 -16.984 1 98.12 106 ARG B O 1
ATOM 1806 N N . LYS B 1 107 ? 14.68 -2.086 -14.977 1 97.38 107 LYS B N 1
ATOM 1807 C CA . LYS B 1 107 ? 15.68 -3.07 -14.586 1 97.38 107 LYS B CA 1
ATOM 1808 C C . LYS B 1 107 ? 15.609 -4.312 -15.469 1 97.38 107 LYS B C 1
ATOM 1810 O O . LYS B 1 107 ? 16.641 -4.859 -15.859 1 97.38 107 LYS B O 1
ATOM 1815 N N . ILE B 1 108 ? 14.445 -4.746 -15.789 1 96.81 108 ILE B N 1
ATOM 1816 C CA . ILE B 1 108 ? 14.25 -5.91 -16.656 1 96.81 108 ILE B CA 1
ATOM 1817 C C . ILE B 1 108 ? 14.805 -5.617 -18.047 1 96.81 108 ILE B C 1
ATOM 1819 O O . ILE B 1 108 ? 15.508 -6.449 -18.625 1 96.81 108 ILE B O 1
ATOM 1823 N N . ALA B 1 109 ? 14.477 -4.422 -18.547 1 97 109 ALA B N 1
ATOM 1824 C CA . ALA B 1 109 ? 14.953 -4.02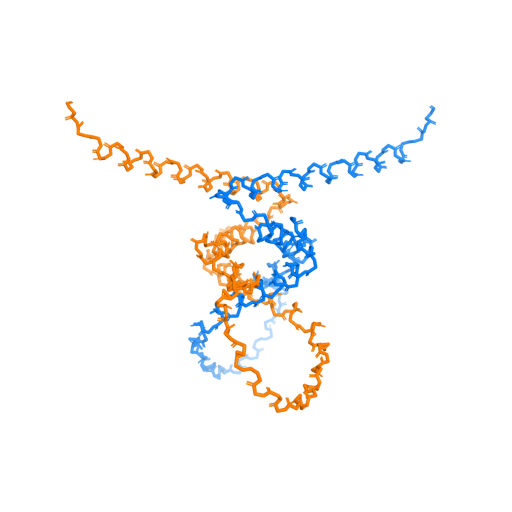3 -19.875 1 97 109 ALA B CA 1
ATOM 1825 C C . ALA B 1 109 ? 16.484 -3.988 -19.906 1 97 109 ALA B C 1
ATOM 1827 O O . ALA B 1 109 ? 17.094 -4.422 -20.891 1 97 109 ALA B O 1
ATOM 1828 N N . ASP B 1 110 ? 17.078 -3.469 -18.906 1 97.06 110 ASP B N 1
ATOM 1829 C CA . ASP B 1 110 ? 18.531 -3.4 -18.812 1 97.06 110 ASP B CA 1
ATOM 1830 C C . ASP B 1 110 ? 19.156 -4.797 -18.766 1 97.06 110 ASP B C 1
ATOM 1832 O O . ASP B 1 110 ? 20.188 -5.047 -19.391 1 97.06 110 ASP B O 1
ATOM 1836 N N . MET B 1 111 ? 18.5 -5.621 -18.078 1 97 111 MET B N 1
ATOM 1837 C CA . MET B 1 111 ? 18.984 -6.992 -17.969 1 97 111 MET B CA 1
ATOM 1838 C C . MET B 1 111 ? 18.875 -7.715 -19.312 1 97 111 MET B C 1
ATOM 1840 O O . MET B 1 111 ? 19.781 -8.461 -19.688 1 97 111 MET B O 1
ATOM 1844 N N . VAL B 1 112 ? 17.812 -7.477 -20.031 1 95.75 112 VAL B N 1
ATOM 1845 C CA . VAL B 1 112 ? 17.594 -8.102 -21.328 1 95.75 112 VAL B CA 1
ATOM 1846 C C . VAL B 1 112 ? 18.609 -7.57 -22.328 1 95.75 112 VAL B C 1
ATOM 1848 O O . VAL B 1 112 ? 19.188 -8.336 -23.109 1 95.75 112 VAL B O 1
ATOM 1851 N N . LYS B 1 113 ? 18.828 -6.285 -22.312 1 94.5 113 LYS B N 1
ATOM 1852 C CA . LYS B 1 113 ? 19.812 -5.66 -23.188 1 94.5 113 LYS B CA 1
ATOM 1853 C C . LYS B 1 113 ? 21.219 -6.207 -22.922 1 94.5 113 LYS B C 1
ATOM 1855 O O . LYS B 1 113 ? 21.984 -6.445 -23.859 1 94.5 113 LYS B O 1
ATOM 1860 N N . ALA B 1 114 ? 21.5 -6.367 -21.625 1 93.62 114 ALA B N 1
ATOM 1861 C CA . ALA B 1 114 ? 22.828 -6.859 -21.234 1 93.62 114 ALA B CA 1
ATOM 1862 C C . ALA B 1 114 ? 23 -8.312 -21.656 1 93.62 114 ALA B C 1
ATOM 1864 O O . ALA B 1 114 ? 24.125 -8.75 -21.938 1 93.62 114 ALA B O 1
ATOM 1865 N N . ALA B 1 115 ? 21.969 -8.977 -21.703 1 92.56 115 ALA B N 1
ATOM 1866 C CA . ALA B 1 115 ? 22.047 -10.398 -22.031 1 92.56 115 ALA B CA 1
ATOM 1867 C C . ALA B 1 115 ? 22.031 -10.609 -23.547 1 92.56 115 ALA B C 1
ATOM 1869 O O . ALA B 1 115 ? 22.359 -11.688 -24.031 1 92.56 115 ALA B O 1
ATOM 1870 N N . SER B 1 116 ? 21.375 -9.609 -24.266 1 85.12 116 SER B N 1
ATOM 1871 C CA . SER B 1 116 ? 21.312 -9.727 -25.719 1 85.12 116 SER B CA 1
ATOM 1872 C C . SER B 1 116 ? 22.688 -9.586 -26.359 1 85.12 116 SER B C 1
ATOM 1874 O O . SER B 1 116 ? 23.438 -8.664 -26.016 1 85.12 116 SER B O 1
ATOM 1876 N N . PRO B 1 117 ? 23.359 -10.516 -26.969 1 72.75 117 PRO B N 1
ATOM 1877 C CA . PRO B 1 117 ? 24.641 -10.43 -27.672 1 72.75 117 PRO B CA 1
ATOM 1878 C C . PRO B 1 117 ? 24.688 -9.297 -28.688 1 72.75 117 PRO B C 1
ATOM 1880 O O . PRO B 1 117 ? 23.656 -8.953 -29.281 1 72.75 117 PRO B O 1
ATOM 1883 N N . SER B 1 118 ? 25.359 -8.062 -28.281 1 62.69 118 SER B N 1
ATOM 1884 C CA . SER B 1 118 ? 25.656 -7.102 -29.344 1 62.69 118 SER B CA 1
ATOM 1885 C C . SER B 1 118 ? 26.016 -7.805 -30.641 1 62.69 118 SER B C 1
ATOM 1887 O O . SER B 1 118 ? 26.953 -8.602 -30.688 1 62.69 118 SER B O 1
ATOM 1889 N N . SER B 1 119 ? 24.969 -8.25 -31.266 1 47.66 119 SER B N 1
ATOM 1890 C CA . SER B 1 119 ? 25.453 -8.617 -32.594 1 47.66 119 SER B CA 1
ATOM 1891 C C . SER B 1 119 ? 26.125 -7.43 -33.281 1 47.66 119 SER B C 1
ATOM 1893 O O . SER B 1 119 ? 25.703 -6.285 -33.094 1 47.66 119 SER B O 1
#

Sequence (238 aa):
MEVEQPNAAAAAEKRVLLTETAETKEKEGETPRRTPTTPGSNEGGVDSETAPHYEDPYDRAVVYMEKHHVLHLFREITEHMVYTRPEDPLKFMLNEVQNLINERDRKIADMVKAASPSSMEVEQPNAAAAAEKRVLLTETAETKEKEGETPRRTPTTPGSNEGGVDSETAPHYEDPYDRAVVYMEKHHVLHLFREITEHMVYTRPEDPLKFMLNEVQNLINERDRKIADMVKAASPSS

Solvent-accessible surface area (backbone atoms only — not comparable to full-atom values): 14343 Å² total; per-residue (Å²): 130,79,76,71,55,69,58,60,45,47,52,26,35,56,46,40,63,51,46,60,55,50,63,64,56,70,69,66,62,76,62,77,77,75,77,78,76,84,78,86,77,84,71,77,75,64,75,70,62,78,55,80,74,72,65,51,62,39,57,54,34,43,51,51,40,61,75,64,41,48,67,58,53,52,49,52,51,49,43,53,40,57,66,66,56,61,93,48,59,58,62,50,49,43,51,50,42,50,50,52,50,49,50,51,53,50,52,51,51,52,50,50,57,70,67,46,75,85,122,128,80,78,72,55,69,60,57,44,47,51,26,36,57,46,41,62,51,46,60,54,51,60,65,54,68,70,66,60,76,63,78,76,75,78,80,76,82,78,85,78,81,70,75,74,63,75,71,62,78,54,79,73,71,66,51,64,40,56,56,34,41,50,50,40,61,74,63,42,48,68,58,52,52,49,53,52,48,44,53,41,58,65,66,58,62,94,48,58,59,64,49,49,42,50,51,43,51,48,52,51,49,51,52,52,49,53,52,50,51,51,49,58,70,67,45,75,84,119

Foldseek 3Di:
DPPPDLVVLLVVLVVVVVVVVVVVPPPPPPPPPPPPPPDDDDPPPPPVPVPVVPPDPVVVVVVVCVVVVVVVLVSVLSSVCSVVVDPDSVVSVVVSVVVVVVVVVVVVVVVVVVVPPPD/DPPPDLVVLLVVLVVVVVVVVVVVPPPPPPPPPPPPPPDDDPPPPPPVPVPPVPPDPVVVVVVVCVVVVVVVLVSVLSSVCSVVVDPDSVVSVVVSVVVVVVVVVVVVVVVVVVVPPPD